Protein AF-A0A5S4UXB7-F1 (afdb_monomer_lite)

Radius of gyration: 21.28 Å; chains: 1; bounding box: 53×40×59 Å

Sequence (194 aa):
MGRTIKNGRFCIYNGNEFKVNRDSDGNTIILTKNDKIMDSTFIDKNGSGVYSKKVSLEEIEELYRYATYAVINNYKVNVEKENQEYYFVGTADCKVAGALGLQRGEFLGNSVDSFESRTLAPHSEGAEIHYYQLVEDYEFTTGKAAPWFGSEGGAQQYVVYKPDGSKYTIKELEEADIIEDVTELVNKGEIVIE

Foldseek 3Di:
DDDADDWAKWFAAPNDIFGWDADPVRFIKTKDLDPVPDDPQWDPPPPPSITIHGDDPVRTPDMDTDWDWDQDPNDIWTFDHDDPPDTDTHDLDPVVCVVVVPFADFKDFAPPDDPLQQQDAPVCVPRDDWDKDFQDDDDWDWDWDPDHNNGNHGTIMTWAADPVRHTDGPVNCVVVSGMDTCRVCVVVVVDDRD

Organism: NCBI:txid39491

Structure (mmCIF, N/CA/C/O backbone):
data_AF-A0A5S4UXB7-F1
#
_entry.id   AF-A0A5S4UXB7-F1
#
loop_
_atom_site.group_PDB
_atom_site.id
_atom_site.type_symbol
_atom_site.label_atom_id
_atom_site.label_alt_id
_atom_site.label_comp_id
_atom_site.label_asym_id
_atom_site.label_entity_id
_atom_site.label_seq_id
_atom_site.pdbx_PDB_ins_code
_atom_site.Cartn_x
_atom_site.Cartn_y
_atom_site.Cartn_z
_atom_site.occupancy
_atom_site.B_iso_or_equiv
_atom_site.auth_seq_id
_atom_site.auth_comp_id
_atom_site.auth_asym_id
_atom_site.auth_atom_id
_atom_site.pdbx_PDB_model_num
ATOM 1 N N . MET A 1 1 ? -6.547 17.900 -23.563 1.00 45.03 1 MET A N 1
ATOM 2 C CA . MET A 1 1 ? -5.550 16.833 -23.331 1.00 45.03 1 MET A CA 1
ATOM 3 C C . MET A 1 1 ? -5.334 16.734 -21.833 1.00 45.03 1 MET A C 1
ATOM 5 O O . MET A 1 1 ? -4.784 17.670 -21.264 1.00 45.03 1 MET A O 1
ATOM 9 N N . GLY A 1 2 ? -5.855 15.687 -21.187 1.00 53.12 2 GLY A N 1
ATOM 10 C CA . GLY A 1 2 ? -5.561 15.428 -19.774 1.00 53.12 2 GLY A CA 1
ATOM 11 C C . GLY A 1 2 ? -4.070 15.134 -19.612 1.00 53.12 2 GLY A C 1
ATOM 12 O O . GLY A 1 2 ? -3.484 14.471 -20.467 1.00 53.12 2 GLY A O 1
ATOM 13 N N . ARG A 1 3 ? -3.434 15.695 -18.582 1.00 62.81 3 ARG A N 1
ATOM 14 C CA . ARG A 1 3 ? -2.045 15.364 -18.250 1.00 62.81 3 ARG A CA 1
ATOM 15 C C . ARG A 1 3 ? -2.056 14.012 -17.553 1.00 62.81 3 ARG A C 1
ATOM 17 O O . ARG A 1 3 ? -2.627 13.926 -16.477 1.00 62.81 3 ARG A O 1
ATOM 24 N N . THR A 1 4 ? -1.421 13.008 -18.149 1.00 76.12 4 THR A N 1
ATOM 25 C CA . THR A 1 4 ? -1.262 11.703 -17.506 1.00 76.12 4 THR A CA 1
ATOM 26 C C . THR A 1 4 ? -0.368 11.825 -16.283 1.00 76.12 4 THR A C 1
ATOM 28 O O . THR A 1 4 ? 0.740 12.362 -16.382 1.00 76.12 4 THR A O 1
ATOM 31 N N . ILE A 1 5 ? -0.827 11.331 -15.134 1.00 86.62 5 ILE A N 1
ATOM 32 C CA . ILE A 1 5 ? -0.005 11.291 -13.924 1.00 86.62 5 ILE A CA 1
ATOM 33 C C . ILE A 1 5 ? 1.264 10.456 -14.137 1.00 86.62 5 ILE A C 1
ATOM 35 O O . ILE A 1 5 ? 1.252 9.385 -14.748 1.00 86.62 5 ILE A O 1
ATOM 39 N N . LYS A 1 6 ? 2.380 10.931 -13.577 1.00 87.19 6 LYS A N 1
ATOM 40 C CA . LYS A 1 6 ? 3.655 10.208 -13.556 1.00 87.19 6 LYS A CA 1
ATOM 41 C C . LYS A 1 6 ? 3.993 9.894 -12.108 1.00 87.19 6 LYS A C 1
ATOM 43 O O . LYS A 1 6 ? 4.409 10.771 -11.363 1.00 87.19 6 LYS A O 1
ATOM 48 N N . ASN A 1 7 ? 3.801 8.638 -11.720 1.00 86.88 7 ASN A N 1
ATOM 49 C CA . ASN A 1 7 ? 4.073 8.147 -10.373 1.00 86.88 7 ASN A CA 1
ATOM 50 C C . ASN A 1 7 ? 4.972 6.910 -10.416 1.00 86.88 7 ASN A C 1
ATOM 52 O O . ASN A 1 7 ? 4.866 6.077 -11.322 1.00 86.88 7 ASN A O 1
ATOM 56 N N . GLY A 1 8 ? 5.820 6.765 -9.400 1.00 90.06 8 GLY A N 1
ATOM 57 C CA . GLY A 1 8 ? 6.674 5.593 -9.206 1.00 90.06 8 GLY A CA 1
ATOM 58 C C . GLY A 1 8 ? 8.160 5.930 -9.177 1.00 90.06 8 GLY A C 1
ATOM 59 O O . GLY A 1 8 ? 8.547 7.098 -9.149 1.00 90.06 8 GLY A O 1
ATOM 60 N N . ARG A 1 9 ? 8.988 4.883 -9.147 1.00 94.56 9 ARG A N 1
ATOM 61 C CA . ARG A 1 9 ? 10.449 4.994 -9.197 1.00 94.56 9 ARG A CA 1
ATOM 62 C C . ARG A 1 9 ? 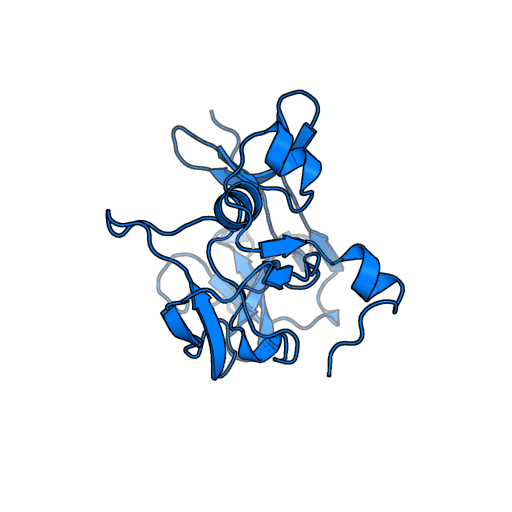10.922 4.981 -10.645 1.00 94.56 9 ARG A C 1
ATOM 64 O O . ARG A 1 9 ? 10.399 4.221 -11.461 1.00 94.56 9 ARG A O 1
ATOM 71 N N . PHE A 1 10 ? 11.903 5.818 -10.934 1.00 96.06 10 PHE A N 1
ATOM 72 C CA . PHE A 1 10 ? 12.520 5.968 -12.242 1.00 96.06 10 PHE A CA 1
ATOM 73 C C . PHE A 1 10 ? 14.028 6.076 -12.072 1.00 96.06 10 PHE A C 1
ATOM 75 O O . PHE A 1 10 ? 14.503 6.480 -11.010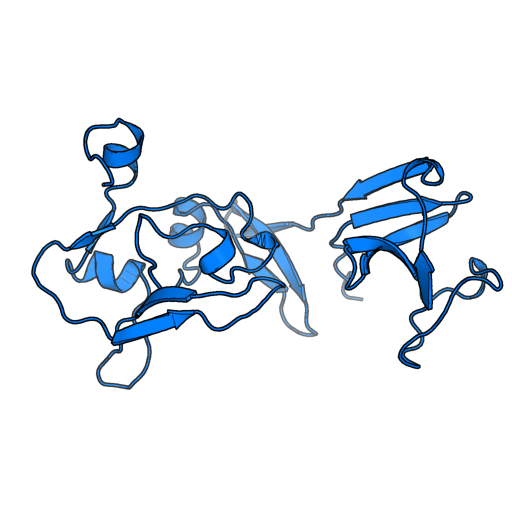 1.00 96.06 10 PHE A O 1
ATOM 82 N N . CYS A 1 11 ? 14.765 5.702 -13.106 1.00 97.19 11 CYS A N 1
ATOM 83 C CA . CYS A 1 11 ? 16.210 5.827 -13.116 1.00 97.19 11 CYS A CA 1
ATOM 84 C C . CYS A 1 11 ? 16.732 6.307 -14.464 1.00 97.19 11 CYS A C 1
ATOM 86 O O . CYS A 1 11 ? 16.058 6.133 -15.481 1.00 97.19 11 CYS A O 1
ATOM 88 N N . ILE A 1 12 ? 17.952 6.838 -14.458 1.00 97.50 12 ILE A N 1
ATOM 89 C CA . ILE A 1 12 ? 18.744 7.090 -15.660 1.00 97.50 12 ILE A CA 1
ATOM 90 C C . ILE A 1 12 ? 19.701 5.915 -15.858 1.00 97.50 12 ILE A C 1
ATOM 92 O O . ILE A 1 12 ? 20.441 5.542 -14.947 1.00 97.50 12 ILE A O 1
ATOM 96 N N . TYR A 1 13 ? 19.639 5.312 -17.040 1.00 96.50 13 TYR A N 1
ATOM 97 C CA . TYR A 1 13 ? 20.504 4.220 -17.477 1.00 96.50 13 TYR A CA 1
ATOM 98 C C . TYR A 1 13 ? 20.941 4.493 -18.915 1.00 96.50 13 TYR A C 1
ATOM 100 O O . TYR A 1 13 ? 20.096 4.692 -19.793 1.00 96.50 13 TYR A O 1
ATOM 108 N N . ASN A 1 14 ? 22.249 4.527 -19.165 1.00 94.19 14 ASN A N 1
ATOM 109 C CA . ASN A 1 14 ? 22.830 4.906 -20.454 1.00 94.19 14 ASN A CA 1
ATOM 110 C C . ASN A 1 14 ? 22.223 6.214 -21.001 1.00 94.19 14 ASN A C 1
ATOM 112 O O . ASN A 1 14 ? 21.793 6.279 -22.158 1.00 94.19 14 ASN A O 1
ATOM 116 N N . GLY A 1 15 ? 22.104 7.229 -20.142 1.00 95.38 15 GLY A N 1
ATOM 117 C CA . GLY A 1 15 ? 21.543 8.543 -20.472 1.00 95.38 15 GLY A CA 1
ATOM 118 C C . GLY A 1 15 ? 20.040 8.582 -20.789 1.00 95.38 15 GLY A C 1
ATOM 119 O O . GLY A 1 15 ? 19.548 9.611 -21.251 1.00 95.38 15 GLY A O 1
ATOM 120 N N . ASN A 1 16 ? 19.294 7.493 -20.568 1.00 96.44 16 ASN A N 1
ATOM 121 C CA . ASN A 1 16 ? 17.854 7.419 -20.834 1.00 96.44 16 ASN A CA 1
ATOM 122 C C . ASN A 1 16 ? 17.058 7.116 -19.560 1.00 96.44 16 ASN A C 1
ATOM 124 O O . ASN A 1 16 ? 17.509 6.366 -18.699 1.00 96.44 16 ASN A O 1
ATOM 128 N N . GLU A 1 17 ? 15.851 7.678 -19.454 1.00 95.88 17 GLU A N 1
ATOM 129 C CA . GLU A 1 17 ? 14.962 7.443 -18.313 1.00 95.88 17 GLU A CA 1
ATOM 130 C C . GLU A 1 17 ? 14.139 6.158 -18.487 1.00 95.88 17 GLU A C 1
ATOM 132 O O . GLU A 1 17 ? 13.464 5.964 -19.501 1.00 95.88 17 GLU A O 1
ATOM 137 N N . PHE A 1 18 ? 14.117 5.324 -17.447 1.00 96.50 18 PHE A N 1
ATOM 138 C CA . PHE A 1 18 ? 13.313 4.10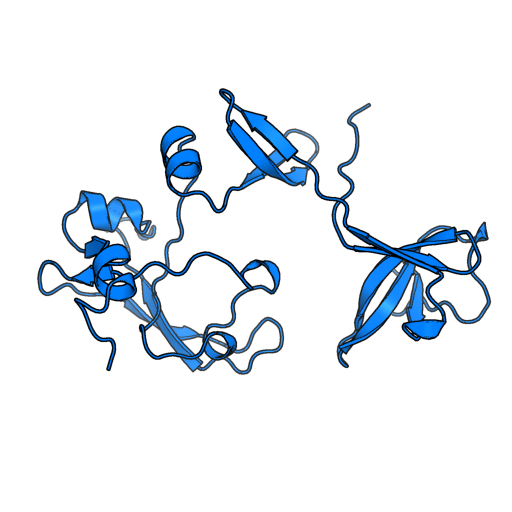6 -17.380 1.00 96.50 18 PHE A CA 1
ATOM 139 C C . PHE A 1 18 ? 12.466 4.063 -16.112 1.00 96.50 18 PHE A C 1
ATOM 141 O O . PHE A 1 18 ? 12.840 4.608 -15.074 1.00 96.50 18 PHE A O 1
ATOM 148 N N . LYS A 1 19 ? 11.328 3.358 -16.168 1.00 95.25 19 LYS A N 1
ATOM 149 C CA . LYS A 1 19 ? 10.557 3.039 -14.960 1.00 95.25 19 LYS A CA 1
ATOM 150 C C . LYS A 1 19 ? 11.221 1.872 -14.234 1.00 95.25 19 LYS A C 1
ATOM 152 O O . LYS A 1 19 ? 11.520 0.859 -14.855 1.00 95.25 19 LYS A O 1
ATOM 157 N N . VAL A 1 20 ? 11.390 1.989 -12.924 1.00 95.44 20 VAL A N 1
ATOM 158 C CA . VAL A 1 20 ? 12.016 0.962 -12.084 1.00 95.44 20 VAL A CA 1
ATOM 159 C C . VAL A 1 20 ? 10.947 0.121 -11.396 1.00 95.44 20 VAL A C 1
ATOM 161 O O . VAL A 1 20 ? 9.947 0.649 -10.900 1.00 95.44 20 VAL A O 1
ATOM 164 N N . ASN A 1 21 ? 11.171 -1.189 -11.339 1.00 93.31 21 ASN A N 1
ATOM 165 C CA . ASN A 1 21 ? 10.361 -2.129 -10.572 1.00 93.31 21 ASN A CA 1
ATOM 166 C C . ASN A 1 21 ? 11.240 -3.245 -9.977 1.00 93.31 21 ASN A C 1
ATOM 168 O O . ASN A 1 21 ? 12.455 -3.256 -10.188 1.00 93.31 21 ASN A O 1
ATOM 172 N N . ARG A 1 22 ? 10.633 -4.175 -9.235 1.00 91.50 22 ARG A N 1
ATOM 173 C CA . ARG A 1 22 ? 11.272 -5.429 -8.823 1.00 91.50 22 ARG A CA 1
ATOM 174 C C . ARG A 1 22 ? 10.615 -6.624 -9.503 1.00 91.50 22 ARG A C 1
ATOM 176 O O . ARG A 1 22 ? 9.404 -6.614 -9.725 1.00 91.50 22 ARG A O 1
ATOM 183 N N . ASP A 1 23 ? 11.418 -7.619 -9.865 1.00 87.31 23 ASP A N 1
ATOM 184 C CA . ASP A 1 23 ? 10.908 -8.919 -10.308 1.00 87.31 23 ASP A CA 1
ATOM 185 C C . ASP A 1 23 ? 10.491 -9.805 -9.115 1.00 87.31 23 ASP A C 1
ATOM 187 O O . ASP A 1 23 ? 10.582 -9.393 -7.957 1.00 87.31 23 ASP A O 1
ATOM 191 N N . SER A 1 24 ? 10.001 -11.018 -9.402 1.00 86.81 24 SER A N 1
ATOM 192 C CA . SER A 1 24 ? 9.568 -11.996 -8.388 1.00 86.81 24 SER A CA 1
ATOM 193 C C . SER A 1 24 ? 10.675 -12.421 -7.429 1.00 86.81 24 SER A C 1
ATOM 195 O O . SER A 1 24 ? 10.382 -12.843 -6.317 1.00 86.81 24 SER A O 1
ATOM 197 N N . ASP A 1 25 ? 11.929 -12.291 -7.855 1.00 90.19 25 ASP A N 1
ATOM 198 C CA . ASP A 1 25 ? 13.104 -12.718 -7.102 1.00 90.19 25 ASP A CA 1
ATOM 199 C C . ASP A 1 25 ? 13.732 -11.523 -6.356 1.00 90.19 25 ASP A C 1
ATOM 201 O O . ASP A 1 25 ? 14.817 -11.624 -5.787 1.00 90.19 25 ASP A O 1
ATOM 205 N N . GLY A 1 26 ? 13.065 -10.362 -6.377 1.00 88.25 26 GLY A N 1
ATOM 206 C CA . GLY A 1 26 ? 13.486 -9.142 -5.697 1.00 88.25 26 GLY A CA 1
ATOM 207 C C . GLY A 1 26 ? 14.558 -8.330 -6.428 1.00 88.25 26 GLY A C 1
ATOM 208 O O . GLY A 1 26 ? 15.014 -7.320 -5.877 1.00 88.25 26 GLY A O 1
ATOM 209 N N . ASN A 1 27 ? 14.944 -8.707 -7.651 1.00 93.06 27 ASN A N 1
ATOM 210 C CA . ASN A 1 27 ? 15.958 -7.993 -8.424 1.00 93.06 27 ASN A CA 1
ATOM 211 C C . ASN A 1 27 ? 15.413 -6.685 -9.000 1.00 93.06 27 ASN A C 1
ATOM 213 O O . ASN A 1 27 ? 14.255 -6.605 -9.414 1.00 93.06 27 ASN A O 1
ATOM 217 N N . THR A 1 28 ? 16.280 -5.678 -9.109 1.00 93.94 28 THR A N 1
ATOM 218 C CA . THR A 1 28 ? 15.964 -4.425 -9.801 1.00 93.94 28 THR A CA 1
ATOM 219 C C . THR A 1 28 ? 15.821 -4.666 -11.301 1.00 93.94 28 THR A C 1
ATOM 221 O O . THR A 1 28 ? 16.728 -5.185 -11.957 1.00 93.94 28 THR A O 1
ATOM 224 N N . ILE A 1 29 ? 14.682 -4.245 -11.848 1.00 95.62 29 ILE A N 1
ATOM 225 C CA . ILE A 1 29 ? 14.427 -4.242 -13.286 1.00 95.62 29 ILE A CA 1
ATOM 226 C C . ILE A 1 29 ? 14.036 -2.845 -13.761 1.00 95.62 29 ILE A C 1
ATOM 228 O O . ILE A 1 29 ? 13.326 -2.108 -13.070 1.00 95.62 29 ILE A O 1
ATOM 232 N N . ILE A 1 30 ? 14.466 -2.505 -14.971 1.00 97.06 30 ILE A N 1
ATOM 233 C CA . ILE A 1 30 ? 14.054 -1.298 -15.690 1.00 97.06 30 ILE A CA 1
ATOM 234 C C . ILE A 1 30 ? 13.069 -1.662 -16.796 1.00 97.06 30 ILE A C 1
ATOM 236 O O . ILE A 1 30 ? 13.188 -2.719 -17.411 1.00 97.06 30 ILE A O 1
ATOM 240 N N . LEU A 1 31 ? 12.074 -0.806 -17.018 1.00 95.12 31 LEU A N 1
ATOM 241 C CA . LEU A 1 31 ? 10.929 -1.042 -17.896 1.00 95.12 31 LEU A CA 1
ATOM 242 C C . LEU A 1 31 ? 10.795 0.084 -18.922 1.00 95.12 31 LEU A C 1
ATOM 244 O O . LEU A 1 31 ? 10.860 1.265 -18.565 1.00 95.12 31 LEU A O 1
ATOM 248 N N . THR A 1 32 ? 10.515 -0.272 -20.176 1.00 94.69 32 THR A N 1
ATOM 249 C CA . THR A 1 32 ? 10.208 0.692 -21.242 1.00 94.69 32 THR A CA 1
ATOM 250 C C . THR A 1 32 ? 9.251 0.117 -22.288 1.00 94.69 32 THR A C 1
ATOM 252 O O . THR A 1 32 ? 9.118 -1.094 -22.442 1.00 94.69 32 THR A O 1
ATOM 255 N N . LYS A 1 33 ? 8.568 1.010 -23.009 1.00 93.62 33 LYS A N 1
ATOM 256 C CA . LYS A 1 33 ? 7.840 0.707 -24.255 1.00 93.62 33 LYS A CA 1
ATOM 257 C C . LYS A 1 33 ? 8.515 1.329 -25.487 1.00 93.62 33 LYS A C 1
ATOM 259 O O . LYS A 1 33 ? 8.022 1.172 -26.597 1.00 93.62 33 LYS A O 1
ATOM 264 N N . ASN A 1 34 ? 9.574 2.113 -25.285 1.00 92.19 34 ASN A N 1
ATOM 265 C CA . ASN A 1 34 ? 10.249 2.865 -26.335 1.00 92.19 34 ASN A CA 1
ATOM 266 C C . ASN A 1 34 ? 11.358 2.007 -26.949 1.00 92.19 34 ASN A C 1
ATOM 268 O O . ASN A 1 34 ? 12.400 1.819 -26.331 1.00 92.19 34 ASN A O 1
ATOM 272 N N . ASP A 1 35 ? 11.135 1.525 -28.166 1.00 89.50 35 ASP A N 1
ATOM 273 C CA . ASP A 1 35 ? 12.061 0.679 -28.923 1.00 89.50 35 ASP A CA 1
ATOM 274 C C . ASP A 1 35 ? 13.380 1.350 -29.301 1.00 89.50 35 ASP A C 1
ATOM 276 O O . ASP A 1 35 ? 14.387 0.669 -29.470 1.00 89.50 35 ASP A O 1
ATOM 280 N N . LYS A 1 36 ? 13.419 2.682 -29.342 1.00 93.00 36 LYS A N 1
ATOM 281 C CA . LYS A 1 36 ? 14.622 3.442 -29.708 1.00 93.00 36 LYS A CA 1
ATOM 282 C C . LYS A 1 36 ? 15.716 3.420 -28.646 1.00 93.00 36 LYS A C 1
ATOM 284 O O . LYS A 1 36 ? 16.854 3.750 -28.960 1.00 93.00 36 LYS A O 1
ATOM 289 N N . ILE A 1 37 ? 15.366 3.095 -27.402 1.00 92.75 37 ILE A N 1
ATOM 290 C CA . ILE A 1 37 ? 16.292 3.095 -26.257 1.00 92.75 37 ILE A CA 1
ATOM 291 C C . ILE A 1 37 ? 16.582 1.679 -25.743 1.00 92.75 37 ILE A C 1
ATOM 293 O O . ILE A 1 37 ? 17.228 1.523 -24.709 1.00 92.75 37 ILE A O 1
ATOM 297 N N . MET A 1 38 ? 16.082 0.652 -26.441 1.00 91.31 38 MET A N 1
ATOM 298 C CA . MET A 1 38 ? 16.285 -0.753 -26.092 1.00 91.31 38 MET A CA 1
ATOM 299 C C . MET A 1 38 ? 17.461 -1.353 -26.860 1.00 91.31 38 MET A C 1
ATOM 301 O O . MET A 1 38 ? 17.682 -1.054 -28.031 1.00 91.31 38 MET A O 1
ATOM 305 N N . ASP A 1 39 ? 18.172 -2.261 -26.199 1.00 89.62 39 ASP A N 1
ATOM 306 C CA . ASP A 1 39 ? 19.116 -3.186 -26.821 1.00 89.62 39 ASP A CA 1
ATOM 307 C C . ASP A 1 39 ? 18.540 -4.622 -26.824 1.00 89.62 39 ASP A C 1
ATOM 309 O O . ASP A 1 39 ? 17.421 -4.870 -26.372 1.00 89.62 39 ASP A O 1
ATOM 313 N N . SER A 1 40 ? 19.319 -5.593 -27.312 1.00 90.19 40 SER A N 1
ATOM 314 C CA . SER A 1 40 ? 18.907 -7.009 -27.392 1.00 90.19 40 SER A CA 1
ATOM 315 C C . SER A 1 40 ? 18.684 -7.717 -26.044 1.00 90.19 40 SER A C 1
ATOM 317 O O . SER A 1 40 ? 18.218 -8.854 -26.029 1.00 90.19 40 SER A O 1
ATOM 319 N N . THR A 1 41 ? 19.013 -7.080 -24.918 1.00 94.12 41 THR A N 1
ATOM 320 C CA . THR A 1 41 ? 18.877 -7.665 -23.572 1.00 94.12 41 THR A CA 1
ATOM 321 C C . THR A 1 41 ? 17.537 -7.344 -22.907 1.00 94.12 41 THR A C 1
ATOM 323 O O . THR A 1 41 ? 17.221 -7.907 -21.859 1.00 94.12 41 THR A O 1
ATOM 326 N N . PHE A 1 42 ? 16.737 -6.463 -23.511 1.00 95.44 42 PHE A N 1
ATOM 327 C CA . PHE A 1 42 ? 15.370 -6.178 -23.088 1.00 95.44 42 PHE A CA 1
ATOM 328 C C . PHE A 1 42 ? 14.414 -7.287 -23.544 1.00 95.44 42 PHE A C 1
ATOM 330 O O . PHE A 1 42 ? 14.393 -7.665 -24.714 1.00 95.44 42 PHE A O 1
ATOM 337 N N . ILE A 1 43 ? 13.589 -7.791 -22.625 1.00 93.81 43 ILE A N 1
ATOM 338 C CA . ILE A 1 43 ? 12.697 -8.933 -22.860 1.00 93.81 43 ILE A CA 1
ATOM 339 C C . ILE A 1 43 ? 11.252 -8.526 -22.562 1.00 93.81 43 ILE A C 1
ATOM 341 O O . ILE A 1 43 ? 10.946 -8.035 -21.476 1.00 93.81 43 ILE A O 1
ATOM 345 N N . ASP A 1 44 ? 10.337 -8.781 -23.498 1.00 92.62 44 ASP A N 1
ATOM 346 C CA . ASP A 1 44 ? 8.894 -8.711 -23.245 1.00 92.62 44 ASP A CA 1
ATOM 347 C C . ASP A 1 44 ? 8.386 -10.083 -22.797 1.00 92.62 44 ASP A C 1
ATOM 349 O O . ASP A 1 44 ? 7.939 -10.908 -23.594 1.00 92.62 44 ASP A O 1
ATOM 353 N N . LYS A 1 45 ? 8.483 -10.341 -21.490 1.00 84.81 45 LYS A N 1
ATOM 354 C CA . LYS A 1 45 ? 8.126 -11.640 -20.895 1.00 84.81 45 LYS A CA 1
ATOM 355 C C . LYS A 1 45 ? 6.663 -12.034 -21.144 1.00 84.81 45 LYS A C 1
ATOM 357 O O . LYS A 1 45 ? 6.359 -13.222 -21.185 1.00 84.81 45 LYS A O 1
ATOM 362 N N . ASN A 1 46 ? 5.772 -11.053 -21.298 1.00 83.69 46 ASN A N 1
ATOM 363 C CA . ASN A 1 46 ? 4.324 -11.268 -21.316 1.00 83.69 46 ASN A CA 1
ATOM 364 C C . ASN A 1 46 ? 3.672 -10.941 -22.670 1.00 83.69 46 ASN A C 1
ATOM 366 O O . ASN A 1 46 ? 2.446 -10.975 -22.761 1.00 83.69 46 ASN A O 1
ATOM 370 N N . GLY A 1 47 ? 4.446 -10.579 -23.701 1.00 86.94 47 GLY A N 1
ATOM 371 C CA . GLY A 1 47 ? 3.900 -10.116 -24.985 1.00 86.94 47 GLY A CA 1
ATOM 372 C C . GLY A 1 47 ? 3.051 -8.842 -24.857 1.00 86.94 47 GLY A C 1
ATOM 373 O O . GLY A 1 47 ? 2.094 -8.645 -25.603 1.00 86.94 47 GLY A O 1
ATOM 374 N N . SER A 1 48 ? 3.344 -8.010 -23.856 1.00 88.94 48 SER A N 1
ATOM 375 C CA . SER A 1 48 ? 2.553 -6.833 -23.476 1.00 88.94 48 SER A CA 1
ATOM 376 C C . SER A 1 48 ? 2.942 -5.553 -24.224 1.00 88.94 48 SER A C 1
ATOM 378 O O . SER A 1 48 ? 2.270 -4.525 -24.093 1.00 88.94 48 SER A O 1
ATOM 380 N N . GLY A 1 49 ? 4.064 -5.579 -24.946 1.00 89.38 49 GLY A N 1
ATOM 381 C CA . GLY A 1 49 ? 4.727 -4.397 -25.491 1.00 89.38 49 GLY A CA 1
ATOM 382 C C . GLY A 1 49 ? 5.486 -3.572 -24.443 1.00 89.38 49 GLY A C 1
ATOM 383 O O . GLY A 1 49 ? 5.973 -2.491 -24.767 1.00 89.38 49 GLY A O 1
ATOM 384 N N . VAL A 1 50 ? 5.574 -4.043 -23.191 1.00 92.75 50 VAL A N 1
ATOM 385 C CA . VAL A 1 50 ? 6.473 -3.508 -22.158 1.00 92.75 50 VAL A CA 1
ATOM 386 C C . VAL A 1 50 ? 7.649 -4.456 -22.014 1.00 92.75 50 VAL A C 1
ATOM 388 O O . VAL A 1 50 ? 7.482 -5.607 -21.621 1.00 92.75 50 VAL A O 1
ATOM 391 N N . TYR A 1 51 ? 8.842 -3.945 -22.270 1.00 94.38 51 TYR A N 1
ATOM 392 C CA . TYR A 1 51 ? 10.070 -4.707 -22.157 1.00 94.38 51 TYR A CA 1
ATOM 393 C C . TYR A 1 51 ? 10.754 -4.405 -20.832 1.00 94.38 51 TYR A C 1
ATOM 395 O O . TYR A 1 51 ? 10.736 -3.260 -20.366 1.00 94.38 51 TYR A O 1
ATOM 403 N N . SER A 1 52 ? 11.378 -5.424 -20.243 1.00 95.06 52 SER A N 1
ATOM 404 C CA . SER A 1 52 ? 12.163 -5.299 -19.021 1.00 95.06 52 SER A CA 1
ATOM 405 C C . SER A 1 52 ? 13.603 -5.770 -19.197 1.00 95.06 52 SER A C 1
ATOM 407 O O . SER A 1 52 ? 13.892 -6.652 -20.005 1.00 95.06 52 SER A O 1
ATOM 409 N N . LYS A 1 53 ? 14.509 -5.193 -18.407 1.00 95.69 53 LYS A N 1
ATOM 410 C CA . LYS A 1 53 ? 15.910 -5.613 -18.283 1.00 95.69 53 LYS A CA 1
ATOM 411 C C . LYS A 1 53 ? 16.300 -5.621 -16.810 1.00 95.69 53 LYS A C 1
ATOM 413 O O . LYS A 1 53 ? 15.975 -4.678 -16.088 1.00 95.69 53 LYS A O 1
ATOM 418 N N . LYS A 1 54 ? 16.986 -6.674 -16.365 1.00 96.25 54 LYS A N 1
ATOM 419 C CA . LYS A 1 54 ? 17.612 -6.723 -15.037 1.00 96.25 54 LYS A CA 1
ATOM 420 C C . LYS A 1 54 ? 18.890 -5.890 -15.061 1.00 96.25 54 LYS A C 1
ATOM 422 O O . LYS A 1 54 ? 19.689 -6.051 -15.979 1.00 96.25 54 LYS A O 1
ATOM 427 N N . VAL A 1 55 ? 19.061 -5.030 -14.065 1.00 96.00 55 VAL A N 1
ATOM 428 C CA . VAL A 1 55 ? 20.235 -4.156 -13.922 1.00 96.00 55 VAL A CA 1
ATOM 429 C C . VAL A 1 55 ? 20.747 -4.195 -12.490 1.00 96.00 55 VAL A C 1
ATOM 431 O O . VAL A 1 55 ? 19.970 -4.400 -11.551 1.00 96.00 55 VAL A O 1
ATOM 434 N N . SER A 1 56 ? 22.052 -4.010 -12.321 1.00 94.56 56 SER A N 1
ATOM 435 C CA . SER A 1 56 ? 22.646 -3.780 -11.008 1.00 94.56 56 SER A CA 1
ATOM 436 C C . SER A 1 56 ? 22.468 -2.316 -10.583 1.00 94.56 56 SER A C 1
ATOM 438 O O . SER A 1 56 ? 22.172 -1.444 -11.401 1.00 94.56 56 SER A O 1
ATOM 440 N N . LEU A 1 57 ? 22.602 -2.029 -9.284 1.00 91.19 57 LEU A N 1
ATOM 441 C CA . LEU A 1 57 ? 22.488 -0.649 -8.793 1.00 91.19 57 LEU A CA 1
ATOM 442 C C . LEU A 1 57 ? 23.680 0.209 -9.233 1.00 91.19 57 LEU A C 1
ATOM 444 O O . LEU A 1 57 ? 23.529 1.413 -9.394 1.00 91.19 57 LEU A O 1
ATOM 448 N N . GLU A 1 58 ? 24.842 -0.405 -9.451 1.00 94.19 58 GLU A N 1
ATOM 449 C CA . GLU A 1 58 ? 26.066 0.257 -9.910 1.00 94.19 58 GLU A CA 1
ATOM 450 C C . GLU A 1 58 ? 25.977 0.715 -11.373 1.00 94.19 58 GLU A C 1
ATOM 452 O O . GLU A 1 58 ? 26.697 1.624 -11.775 1.00 94.19 58 GLU A O 1
ATOM 457 N N . GLU A 1 59 ? 25.098 0.098 -12.167 1.00 94.44 59 GLU A N 1
ATOM 458 C CA . GLU A 1 59 ? 24.822 0.496 -13.551 1.00 94.44 59 GLU A CA 1
ATOM 459 C C . GLU A 1 59 ? 23.868 1.701 -13.654 1.00 94.44 59 GLU A C 1
ATOM 461 O O . GLU A 1 59 ? 23.681 2.248 -14.741 1.00 94.44 59 GLU A O 1
ATOM 466 N N . ILE A 1 60 ? 23.226 2.098 -12.551 1.00 95.88 60 ILE A N 1
ATOM 467 C CA . ILE A 1 60 ? 22.257 3.195 -12.529 1.00 95.88 60 ILE A CA 1
ATOM 468 C C . ILE A 1 60 ? 22.982 4.520 -12.278 1.00 95.88 60 ILE A C 1
ATOM 470 O O . ILE A 1 60 ? 23.642 4.695 -11.257 1.00 95.88 60 ILE A O 1
ATOM 474 N N . GLU A 1 61 ? 22.799 5.480 -13.185 1.00 97.38 61 GLU A N 1
ATOM 475 C CA . GLU A 1 61 ? 23.387 6.820 -13.073 1.00 97.38 61 GLU A CA 1
ATOM 476 C C . GLU A 1 61 ? 22.640 7.668 -12.034 1.00 97.38 61 GLU A C 1
ATOM 478 O O . GLU A 1 61 ? 23.246 8.305 -11.176 1.00 97.38 61 GLU A O 1
ATOM 483 N N . GLU A 1 62 ? 21.306 7.643 -12.083 1.00 97.38 62 GLU A N 1
ATOM 484 C CA . GLU A 1 62 ? 20.440 8.363 -11.148 1.00 97.38 62 GLU A CA 1
ATOM 485 C C . GLU A 1 62 ? 19.208 7.529 -10.806 1.00 97.38 62 GLU A C 1
ATOM 487 O O . GLU A 1 62 ? 18.649 6.860 -11.672 1.00 97.38 62 GLU A O 1
ATOM 492 N N . LEU A 1 63 ? 18.740 7.605 -9.558 1.00 95.38 63 LEU A N 1
ATOM 493 C CA . LEU A 1 63 ? 17.519 6.948 -9.090 1.00 95.38 63 LEU A CA 1
ATOM 494 C C . LEU A 1 63 ? 16.646 7.958 -8.344 1.00 95.38 63 LEU A C 1
ATOM 496 O O . LEU A 1 63 ? 17.065 8.534 -7.343 1.00 95.38 63 LEU A O 1
ATOM 500 N N . TYR A 1 64 ? 15.409 8.143 -8.798 1.00 94.94 64 TYR A N 1
ATOM 501 C CA . TYR A 1 64 ? 14.477 9.101 -8.206 1.00 94.94 64 TYR A CA 1
ATOM 502 C C . TYR A 1 64 ? 13.028 8.609 -8.242 1.00 94.94 64 TYR A C 1
ATOM 504 O O . TYR A 1 64 ? 12.686 7.569 -8.812 1.00 94.94 64 TYR A O 1
ATOM 512 N N . ARG A 1 65 ? 12.143 9.353 -7.572 1.00 92.12 65 ARG A N 1
ATOM 513 C CA . ARG A 1 65 ? 10.714 9.046 -7.470 1.00 92.12 65 ARG A CA 1
ATOM 514 C C . ARG A 1 65 ? 9.886 10.243 -7.910 1.00 92.12 65 ARG A C 1
ATOM 516 O O . ARG A 1 65 ? 10.060 11.335 -7.379 1.00 92.12 65 ARG A O 1
ATOM 523 N N . TYR A 1 66 ? 8.924 10.004 -8.796 1.00 90.75 66 TYR A N 1
ATOM 524 C CA . TYR A 1 66 ? 7.830 10.945 -9.012 1.00 90.75 66 TYR A CA 1
ATOM 525 C C . TYR A 1 66 ? 6.632 10.589 -8.133 1.00 90.75 66 TYR A C 1
ATOM 527 O O . TYR A 1 66 ? 6.254 9.417 -8.012 1.00 90.75 66 TYR A O 1
ATOM 535 N N . ALA A 1 67 ? 6.038 11.621 -7.540 1.00 88.81 67 ALA A N 1
ATOM 536 C CA . ALA A 1 67 ? 4.777 11.554 -6.822 1.00 88.81 67 ALA A CA 1
ATOM 537 C C . ALA A 1 67 ? 3.930 12.776 -7.190 1.00 88.81 67 ALA A C 1
ATOM 539 O O . ALA A 1 67 ? 4.344 13.921 -7.002 1.00 88.81 67 ALA A O 1
ATOM 540 N N . THR A 1 68 ? 2.750 12.516 -7.734 1.00 91.19 68 THR A N 1
ATOM 541 C CA . THR A 1 68 ? 1.778 13.532 -8.126 1.00 91.19 68 THR A CA 1
ATOM 542 C C . THR A 1 68 ? 0.887 13.853 -6.934 1.00 91.19 68 THR A C 1
ATOM 544 O O . THR A 1 68 ? 0.438 12.952 -6.227 1.00 91.19 68 THR A O 1
ATOM 547 N N . TYR A 1 69 ? 0.613 15.136 -6.715 1.00 92.25 69 TYR A N 1
ATOM 548 C CA . TYR A 1 69 ? -0.284 15.594 -5.660 1.00 92.25 69 TYR A CA 1
ATOM 549 C C . TYR A 1 69 ? -1.364 16.517 -6.221 1.00 92.25 69 TYR A C 1
ATOM 551 O O . TYR A 1 69 ? -1.148 17.227 -7.204 1.00 92.25 69 TYR A O 1
ATOM 559 N N . ALA A 1 70 ? -2.515 16.519 -5.559 1.00 90.88 70 ALA A N 1
ATOM 560 C CA . ALA A 1 70 ? -3.593 17.471 -5.767 1.00 90.88 70 ALA A CA 1
ATOM 561 C C . ALA A 1 70 ? -3.721 18.367 -4.534 1.00 90.88 70 ALA A C 1
ATOM 563 O O . ALA A 1 70 ? -3.318 17.991 -3.431 1.00 90.88 70 ALA A O 1
ATOM 564 N N . VAL A 1 71 ? -4.283 19.557 -4.728 1.00 94.00 71 VAL A N 1
ATOM 565 C CA . VAL A 1 71 ? -4.668 20.450 -3.634 1.00 94.00 71 VAL A CA 1
ATOM 566 C C . VAL A 1 71 ? -6.189 20.542 -3.629 1.00 94.00 71 VAL A C 1
ATOM 568 O O . VAL A 1 71 ? -6.771 21.040 -4.589 1.00 94.00 71 VAL A O 1
ATOM 571 N N . ILE A 1 72 ? -6.825 20.039 -2.572 1.00 90.75 72 ILE A N 1
ATOM 572 C CA . ILE A 1 72 ? -8.283 20.001 -2.403 1.00 90.75 72 ILE A CA 1
ATOM 573 C C . ILE A 1 72 ? -8.612 20.726 -1.105 1.00 90.75 72 ILE A C 1
ATOM 575 O O . ILE A 1 72 ? -8.105 20.347 -0.056 1.00 90.75 72 ILE A O 1
ATOM 579 N N . ASN A 1 73 ? -9.428 21.783 -1.161 1.00 91.25 73 ASN A N 1
ATOM 580 C CA . ASN A 1 73 ? -9.768 22.604 0.011 1.00 91.25 73 ASN A CA 1
ATOM 581 C C . ASN A 1 73 ? -8.527 23.036 0.824 1.00 91.25 73 ASN A C 1
ATOM 583 O O . ASN A 1 73 ? -8.523 22.965 2.046 1.00 91.25 73 ASN A O 1
ATOM 587 N N . ASN A 1 74 ? -7.459 23.454 0.131 1.00 91.94 74 ASN A N 1
ATOM 588 C CA . ASN A 1 74 ? -6.137 23.801 0.683 1.00 91.94 74 ASN A CA 1
ATOM 589 C C . ASN A 1 74 ? -5.333 22.648 1.312 1.00 91.94 74 ASN A C 1
ATOM 591 O O . ASN A 1 74 ? -4.225 22.880 1.796 1.00 91.94 74 ASN A O 1
ATOM 595 N N . TYR A 1 75 ? -5.815 21.410 1.242 1.00 91.94 75 TYR A N 1
ATOM 596 C CA . TYR A 1 75 ? -5.070 20.232 1.666 1.00 91.94 75 TYR A CA 1
ATOM 597 C C . TYR A 1 75 ? -4.337 19.578 0.503 1.00 91.94 75 TYR A C 1
ATOM 599 O O . TYR A 1 75 ? -4.912 19.334 -0.558 1.00 91.94 75 TYR A O 1
ATOM 607 N N . LYS A 1 76 ? -3.061 19.253 0.714 1.00 93.06 76 LYS A N 1
ATOM 608 C CA . LYS A 1 76 ? -2.266 18.465 -0.228 1.00 93.06 76 LYS A CA 1
ATOM 609 C C . LYS A 1 76 ? -2.573 16.978 -0.033 1.00 93.06 76 LYS A C 1
ATOM 611 O O . LYS A 1 76 ? -2.361 16.457 1.056 1.00 93.06 76 LYS A O 1
ATOM 616 N N . VAL A 1 77 ? -3.010 16.300 -1.091 1.00 91.19 77 VAL A N 1
ATOM 617 C CA . VAL A 1 77 ? -3.279 14.850 -1.108 1.00 91.19 77 VAL A CA 1
ATOM 618 C C . VAL A 1 77 ? -2.536 14.172 -2.257 1.00 91.19 77 VAL A C 1
ATOM 620 O O . VAL A 1 77 ? -2.271 14.802 -3.284 1.00 91.19 77 VAL A O 1
ATOM 623 N N . ASN A 1 78 ? -2.188 12.896 -2.100 1.00 91.12 78 ASN A N 1
ATOM 624 C CA . ASN A 1 78 ? -1.557 12.116 -3.164 1.00 91.12 78 ASN A CA 1
ATOM 625 C C . ASN A 1 78 ? -2.583 11.802 -4.250 1.00 91.12 78 ASN A C 1
ATOM 627 O O . ASN A 1 78 ? -3.723 11.463 -3.943 1.00 91.12 78 ASN A O 1
ATOM 631 N N . VAL A 1 79 ? -2.173 11.893 -5.514 1.00 91.12 79 VAL A N 1
ATOM 632 C CA . VAL A 1 79 ? -2.949 11.375 -6.645 1.00 91.12 79 VAL A CA 1
ATOM 633 C C . VAL A 1 79 ? -2.392 10.003 -6.976 1.00 91.12 79 VAL A C 1
ATOM 635 O O . VAL A 1 79 ? -1.268 9.900 -7.458 1.00 91.12 79 VAL A O 1
ATOM 638 N N . GLU A 1 80 ? -3.165 8.957 -6.718 1.00 84.31 80 GLU A N 1
ATOM 639 C CA . GLU A 1 80 ? -2.728 7.568 -6.865 1.00 84.31 80 GLU A CA 1
ATOM 640 C C . GLU A 1 80 ? -2.934 7.064 -8.294 1.00 84.31 80 GLU A C 1
ATOM 642 O O . GLU A 1 80 ? -2.050 6.438 -8.887 1.00 84.31 80 GLU A O 1
ATOM 647 N N . LYS A 1 81 ? -4.118 7.337 -8.853 1.00 80.56 81 LYS A N 1
ATOM 648 C CA . LYS A 1 81 ? -4.558 6.854 -10.167 1.00 80.56 81 LYS A CA 1
ATOM 649 C C . LYS A 1 81 ? -5.421 7.899 -10.860 1.00 80.56 81 LYS A C 1
ATOM 651 O O . LYS A 1 81 ? -5.993 8.774 -10.220 1.00 80.56 81 LYS A O 1
ATOM 656 N N . GLU A 1 82 ? -5.558 7.760 -12.166 1.00 86.75 82 GLU A N 1
ATOM 657 C CA . GLU A 1 82 ? -6.507 8.519 -12.974 1.00 86.75 82 GLU A CA 1
ATOM 658 C C . GLU A 1 82 ? -7.310 7.555 -13.849 1.00 86.75 82 GLU A C 1
ATOM 660 O O . GLU A 1 82 ? -6.832 6.477 -14.214 1.00 86.75 82 GLU A O 1
ATOM 665 N N . ASN A 1 83 ? -8.529 7.947 -14.187 1.00 82.75 83 ASN A N 1
ATOM 666 C CA . ASN A 1 83 ? -9.257 7.406 -15.324 1.00 82.75 83 ASN A CA 1
ATOM 667 C C . ASN A 1 83 ? -9.684 8.571 -16.237 1.00 82.75 83 ASN A C 1
ATOM 669 O O . ASN A 1 83 ? -9.173 9.682 -16.116 1.00 82.75 83 ASN A O 1
ATOM 673 N N . GLN A 1 84 ? -10.584 8.321 -17.187 1.00 79.06 84 GLN A N 1
ATOM 674 C CA . GLN A 1 84 ? -11.005 9.350 -18.144 1.00 79.06 84 GLN A CA 1
ATOM 675 C C . GLN A 1 84 ? -11.776 10.517 -17.501 1.00 79.06 84 GLN A C 1
ATOM 677 O O . GLN A 1 84 ? -11.814 11.599 -18.081 1.00 79.06 84 GLN A O 1
ATOM 682 N N . GLU A 1 85 ? -12.362 10.310 -16.321 1.00 84.25 85 GLU A N 1
ATOM 683 C CA . GLU A 1 85 ? -13.282 11.251 -15.672 1.00 84.25 85 GLU A CA 1
ATOM 684 C C . GLU A 1 85 ? -12.778 11.750 -14.306 1.00 84.25 85 GLU A C 1
ATOM 686 O O . GLU A 1 85 ? -13.095 12.869 -13.906 1.00 84.25 85 GLU A O 1
ATOM 691 N N . TYR A 1 86 ? -11.965 10.959 -13.600 1.00 83.44 86 TYR A N 1
ATOM 692 C CA . TYR A 1 86 ? -11.615 11.172 -12.196 1.00 83.44 86 TYR A CA 1
ATOM 693 C C . TYR A 1 86 ? -10.135 10.922 -11.896 1.00 83.44 86 TYR A C 1
ATOM 695 O O . TYR A 1 86 ? -9.484 10.058 -12.488 1.00 83.44 86 TYR A O 1
ATOM 703 N N . TYR A 1 87 ? -9.643 11.626 -10.875 1.00 86.00 87 TYR A N 1
ATOM 704 C CA . TYR A 1 87 ? -8.414 11.290 -10.164 1.00 86.00 87 TYR A CA 1
ATOM 705 C C . TYR A 1 87 ? -8.767 10.609 -8.843 1.00 86.00 87 TYR A C 1
ATOM 707 O O . TYR A 1 87 ? -9.571 11.121 -8.066 1.00 86.00 87 TYR A O 1
ATOM 715 N N . PHE A 1 88 ? -8.137 9.473 -8.577 1.00 83.81 88 PHE A N 1
ATOM 716 C CA . PHE A 1 88 ? -8.195 8.801 -7.287 1.00 83.81 88 PHE A CA 1
ATOM 717 C C . PHE A 1 88 ? -7.145 9.426 -6.380 1.00 83.81 88 PHE A C 1
ATOM 719 O O . PHE A 1 88 ? -5.953 9.395 -6.700 1.00 83.81 88 PHE A O 1
ATOM 726 N N . VAL A 1 89 ? -7.592 9.995 -5.263 1.00 87.38 89 VAL A N 1
ATOM 727 C CA . VAL A 1 89 ? -6.729 10.669 -4.293 1.00 87.38 89 VAL A CA 1
ATOM 728 C C . VAL A 1 89 ? -6.749 9.970 -2.943 1.00 87.38 89 VAL A C 1
ATOM 730 O O . VAL A 1 89 ? -7.741 9.346 -2.577 1.00 87.38 89 VAL A O 1
ATOM 733 N N . GLY A 1 90 ? -5.655 10.095 -2.201 1.00 84.94 90 GLY A N 1
ATOM 734 C CA . GLY A 1 90 ? -5.516 9.534 -0.864 1.00 84.94 90 GLY A CA 1
ATOM 735 C C . GLY A 1 90 ? -4.578 10.362 0.004 1.00 84.94 90 GLY A C 1
ATOM 736 O O . GLY A 1 90 ? -3.755 11.140 -0.484 1.00 84.94 90 GLY A O 1
ATOM 737 N N . THR A 1 91 ? -4.705 10.200 1.314 1.00 83.00 91 THR A N 1
ATOM 738 C CA . THR A 1 91 ? -3.804 10.796 2.300 1.00 83.00 91 THR A CA 1
ATOM 739 C C . THR A 1 91 ? -3.618 9.827 3.457 1.00 83.00 91 THR A C 1
ATOM 741 O O . THR A 1 91 ? -4.555 9.117 3.818 1.00 83.00 91 THR A O 1
ATOM 744 N N . ALA A 1 92 ? -2.414 9.806 4.022 1.00 78.56 92 ALA A N 1
ATOM 745 C CA . ALA A 1 92 ? -2.145 9.118 5.282 1.00 78.56 92 ALA A CA 1
ATOM 746 C C . ALA A 1 92 ? -2.491 9.998 6.499 1.00 78.56 92 ALA A C 1
ATOM 748 O O . ALA A 1 92 ? -2.653 9.480 7.593 1.00 78.56 92 ALA A O 1
ATOM 749 N N . ASP A 1 93 ? -2.636 11.316 6.314 1.00 79.44 93 ASP A N 1
ATOM 750 C CA . ASP A 1 93 ? -2.976 12.243 7.398 1.00 79.44 93 ASP A CA 1
ATOM 751 C C . ASP A 1 93 ? -4.463 12.118 7.762 1.00 79.44 93 ASP A C 1
ATOM 753 O O . ASP A 1 93 ? -5.349 12.465 6.973 1.00 79.44 93 ASP A O 1
ATOM 757 N N . CYS A 1 94 ? -4.733 11.636 8.975 1.00 68.00 94 CYS A N 1
ATOM 758 C CA . CYS A 1 94 ? -6.077 11.392 9.488 1.00 68.00 94 CYS A CA 1
ATOM 759 C C . CYS A 1 94 ? -6.943 12.656 9.589 1.00 68.00 94 CYS A C 1
ATOM 761 O O . CYS A 1 94 ? -8.149 12.592 9.336 1.00 68.00 94 CYS A O 1
ATOM 763 N N . LYS A 1 95 ? -6.347 13.815 9.893 1.00 77.75 95 LYS A N 1
ATOM 764 C CA . LYS A 1 95 ? -7.060 15.096 9.992 1.00 77.75 95 LYS A CA 1
ATOM 765 C C . LYS A 1 95 ? -7.473 15.564 8.609 1.00 77.75 95 LYS A C 1
ATOM 767 O O . LYS A 1 95 ? -8.604 16.009 8.422 1.00 77.75 95 LYS A O 1
ATOM 772 N N . VAL A 1 96 ? -6.584 15.412 7.629 1.00 81.94 96 VAL A N 1
ATOM 773 C CA . VAL A 1 96 ? -6.887 15.711 6.225 1.00 81.94 96 VAL A CA 1
ATOM 774 C C . VAL A 1 96 ? -7.938 14.749 5.676 1.00 81.94 96 VAL A C 1
ATOM 776 O O . VAL A 1 96 ? -8.885 15.196 5.036 1.00 81.94 96 VAL A O 1
ATOM 779 N N . ALA A 1 97 ? -7.817 13.447 5.951 1.00 81.81 97 ALA A N 1
ATOM 780 C CA . ALA A 1 97 ? -8.803 12.451 5.534 1.00 81.81 97 ALA A CA 1
ATOM 781 C C . ALA A 1 97 ? -10.191 12.765 6.107 1.00 81.81 97 ALA A C 1
ATOM 783 O O . ALA A 1 97 ? -11.168 12.777 5.361 1.00 81.81 97 ALA A O 1
ATOM 784 N N . GLY A 1 98 ? -10.265 13.101 7.400 1.00 73.19 98 GLY A N 1
ATOM 785 C CA . GLY A 1 98 ? -11.498 13.528 8.056 1.00 73.19 98 GLY A CA 1
ATOM 786 C C . GLY A 1 98 ? -12.081 14.807 7.450 1.00 73.19 98 GLY A C 1
ATOM 787 O O . GLY A 1 98 ? -13.259 14.829 7.102 1.00 73.19 98 GLY A O 1
ATOM 788 N N . ALA A 1 99 ? -11.258 15.843 7.257 1.00 80.25 99 ALA A N 1
ATOM 789 C CA . ALA A 1 99 ? -11.680 17.119 6.672 1.00 80.25 99 ALA A CA 1
ATOM 790 C C . ALA A 1 99 ? -12.162 16.991 5.216 1.00 80.25 99 ALA A C 1
ATOM 792 O O . ALA A 1 99 ? -13.014 17.762 4.774 1.00 80.25 99 ALA A O 1
ATOM 793 N N . LEU A 1 100 ? -11.623 16.024 4.469 1.00 83.12 100 LEU A N 1
ATOM 794 C CA . LEU A 1 100 ? -11.993 15.754 3.080 1.00 83.12 100 LEU A CA 1
ATOM 795 C C . LEU A 1 100 ? -13.044 14.646 2.923 1.00 83.12 100 LEU A C 1
ATOM 797 O O . LEU A 1 100 ? -13.437 14.357 1.794 1.00 83.12 100 LEU A O 1
ATOM 801 N N . GLY A 1 101 ? -13.497 14.023 4.015 1.00 76.44 101 GLY A N 1
ATOM 802 C CA . GLY A 1 101 ? -14.452 12.913 3.965 1.00 76.44 101 GLY A CA 1
ATOM 803 C C . GLY A 1 101 ? -13.926 11.681 3.218 1.00 76.44 101 GLY A C 1
ATOM 804 O O . GLY A 1 101 ? -14.711 10.949 2.619 1.00 76.44 101 GLY A O 1
ATOM 805 N N . LEU A 1 102 ? -12.608 11.457 3.210 1.00 78.25 102 LEU A N 1
ATOM 806 C CA . LEU A 1 102 ? -12.010 10.273 2.594 1.00 78.25 102 LEU A CA 1
ATOM 807 C C . LEU A 1 102 ? -12.306 9.044 3.464 1.00 78.25 102 LEU A C 1
ATOM 809 O O . LEU A 1 102 ? -12.102 9.073 4.679 1.00 78.25 102 LEU A O 1
ATOM 813 N N . GLN A 1 103 ? -12.796 7.969 2.842 1.00 62.16 103 GLN A N 1
ATOM 814 C CA . GLN A 1 103 ? -13.135 6.730 3.545 1.00 62.16 103 GLN A CA 1
ATOM 815 C C . GLN A 1 103 ? -11.885 6.118 4.195 1.00 62.16 103 GLN A C 1
ATOM 817 O O . GLN A 1 103 ? -10.864 5.915 3.535 1.00 62.16 103 GLN A O 1
ATOM 822 N N . ARG A 1 104 ? -11.974 5.845 5.504 1.00 69.88 104 ARG A N 1
ATOM 823 C CA . ARG A 1 104 ? -10.954 5.129 6.286 1.00 69.88 104 ARG A CA 1
ATOM 824 C C . ARG A 1 104 ? -11.133 3.615 6.131 1.00 69.88 104 ARG A C 1
ATOM 826 O O . ARG A 1 104 ? -12.183 3.159 5.689 1.00 69.88 104 ARG A O 1
ATOM 833 N N . GLY A 1 105 ? -10.092 2.856 6.480 1.00 79.31 105 GLY A N 1
ATOM 834 C CA . GLY A 1 105 ? -10.069 1.394 6.378 1.00 79.31 105 GLY A CA 1
ATOM 835 C C . GLY A 1 105 ? -11.234 0.695 7.092 1.00 79.31 105 GLY A C 1
ATOM 836 O O . GLY A 1 105 ? -11.932 1.286 7.912 1.00 79.31 105 GLY A O 1
ATOM 837 N N . GLU A 1 106 ? -11.433 -0.579 6.766 1.00 90.56 106 GLU A N 1
ATOM 838 C CA . GLU A 1 106 ? -12.552 -1.408 7.255 1.00 90.56 106 GLU A CA 1
ATOM 839 C C . GLU A 1 106 ? -12.069 -2.621 8.075 1.00 90.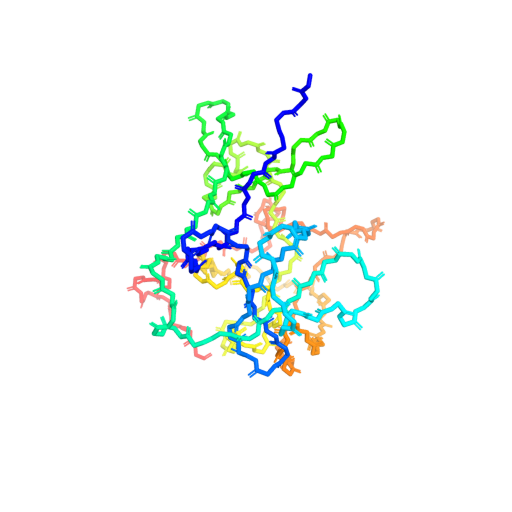56 106 GLU A C 1
ATOM 841 O O . GLU A 1 106 ? -12.874 -3.428 8.529 1.00 90.56 106 GLU A O 1
ATOM 846 N N . PHE A 1 107 ? -10.750 -2.790 8.216 1.00 91.19 107 PHE A N 1
ATOM 847 C CA . PHE A 1 107 ? -10.125 -3.952 8.844 1.00 91.19 107 PHE A CA 1
ATOM 848 C C . PHE A 1 107 ? -9.205 -3.519 9.981 1.00 91.19 107 PHE A C 1
ATOM 850 O O . PHE A 1 107 ? -8.434 -2.569 9.834 1.00 91.19 107 PHE A O 1
ATOM 857 N N . LEU A 1 108 ? -9.247 -4.272 11.076 1.00 91.94 108 LEU A N 1
ATOM 858 C CA . LEU A 1 108 ? -8.299 -4.202 12.186 1.00 91.94 108 LEU A CA 1
ATOM 859 C C . LEU A 1 108 ? -7.438 -5.468 12.189 1.00 91.94 108 LEU A C 1
ATOM 861 O O . LEU A 1 108 ? -7.856 -6.522 11.705 1.00 91.94 108 LEU A O 1
ATOM 865 N N . GLY A 1 109 ? -6.239 -5.374 12.755 1.00 91.06 109 GLY A N 1
ATOM 866 C CA . GLY A 1 109 ? -5.385 -6.529 13.031 1.00 91.06 109 GLY A CA 1
ATOM 867 C C . GLY A 1 109 ? -4.996 -6.567 14.502 1.00 91.06 109 GLY A C 1
ATOM 868 O O . GLY A 1 109 ? -5.074 -5.547 15.182 1.00 91.06 109 GLY A O 1
ATOM 869 N N . ASN A 1 110 ? -4.547 -7.726 14.980 1.00 89.00 110 ASN A N 1
ATOM 870 C CA . ASN A 1 110 ? -4.018 -7.848 16.339 1.00 89.00 110 ASN A CA 1
ATOM 871 C C . ASN A 1 110 ? -2.813 -6.902 16.529 1.00 89.00 110 ASN A C 1
ATOM 873 O O . ASN A 1 110 ? -2.074 -6.669 15.578 1.00 89.00 110 ASN A O 1
ATOM 877 N N . SER A 1 111 ? -2.598 -6.341 17.716 1.00 86.88 111 SER A N 1
ATOM 878 C CA . SER A 1 111 ? -1.467 -5.459 18.021 1.00 86.88 111 SER A CA 1
ATOM 879 C C . SER A 1 111 ? -0.104 -6.168 17.976 1.00 86.88 111 SER A C 1
ATOM 881 O O . SER A 1 111 ? 0.886 -5.516 17.652 1.00 86.88 111 SER A O 1
ATOM 883 N N . VAL A 1 112 ? -0.045 -7.486 18.206 1.00 87.38 112 VAL A N 1
ATOM 884 C CA . VAL A 1 112 ? 1.227 -8.243 18.264 1.00 87.38 112 VAL A CA 1
ATOM 885 C C . VAL A 1 112 ? 1.634 -8.934 16.961 1.00 87.38 112 VAL A C 1
ATOM 887 O O . VAL A 1 112 ? 2.762 -9.409 16.837 1.00 87.38 112 VAL A O 1
ATOM 890 N N . ASP A 1 113 ? 0.741 -9.002 15.971 1.00 88.50 113 ASP A N 1
ATOM 891 C CA . ASP A 1 113 ? 1.062 -9.622 14.682 1.00 88.50 113 ASP A CA 1
ATOM 892 C C . ASP A 1 113 ? 2.140 -8.809 13.941 1.00 88.50 113 ASP A C 1
ATOM 894 O O . ASP A 1 113 ? 2.078 -7.575 13.871 1.00 88.50 113 ASP A O 1
ATOM 898 N N . SER A 1 114 ? 3.117 -9.488 13.334 1.00 87.38 114 SER A N 1
ATOM 899 C CA . SER A 1 114 ? 4.157 -8.816 12.549 1.00 87.38 114 SER A CA 1
ATOM 900 C C . SER A 1 114 ? 3.558 -8.078 11.345 1.00 87.38 114 SER A C 1
ATOM 902 O O . SER A 1 114 ? 2.507 -8.441 10.822 1.00 87.38 114 SER A O 1
ATOM 904 N N . PHE A 1 115 ? 4.221 -7.017 10.875 1.00 82.56 115 PHE A N 1
ATOM 905 C CA . PHE A 1 115 ? 3.773 -6.303 9.671 1.00 82.56 115 PHE A CA 1
ATOM 906 C C . PHE A 1 115 ? 3.669 -7.244 8.461 1.00 82.56 115 PHE A C 1
ATOM 908 O O . PHE A 1 115 ? 2.712 -7.177 7.692 1.00 82.56 115 PHE A O 1
ATOM 915 N N . GLU A 1 116 ? 4.633 -8.158 8.329 1.00 85.12 116 GLU A N 1
ATOM 916 C CA . GLU A 1 116 ? 4.702 -9.109 7.226 1.00 85.12 116 GLU A CA 1
ATOM 917 C C . GLU A 1 116 ? 3.479 -10.033 7.213 1.00 85.12 116 GLU A C 1
ATOM 919 O O . GLU A 1 116 ? 2.816 -10.132 6.181 1.00 85.12 116 GLU A O 1
ATOM 924 N N . SER A 1 117 ? 3.070 -10.611 8.348 1.00 87.69 117 SER A N 1
ATOM 925 C CA . SER A 1 117 ? 1.942 -11.558 8.397 1.00 87.69 117 SER A CA 1
ATOM 926 C C . SER A 1 117 ? 0.573 -10.931 8.082 1.00 87.69 117 SER A C 1
ATOM 928 O O . SER A 1 117 ? -0.393 -11.657 7.836 1.00 87.69 117 SER A O 1
ATOM 930 N N . ARG A 1 118 ? 0.470 -9.592 8.036 1.00 87.94 118 ARG A N 1
ATOM 931 C CA . ARG A 1 118 ? -0.768 -8.845 7.725 1.00 87.94 118 ARG A CA 1
ATOM 932 C C . ARG A 1 118 ? -1.074 -8.737 6.238 1.00 87.94 118 ARG A C 1
ATOM 934 O O . ARG A 1 118 ? -2.161 -8.293 5.878 1.00 87.94 118 ARG A O 1
ATOM 941 N N . THR A 1 119 ? -0.147 -9.136 5.365 1.00 86.38 119 THR A N 1
ATOM 942 C CA . THR A 1 119 ? -0.331 -9.115 3.900 1.00 86.38 119 THR A CA 1
ATOM 943 C C . THR A 1 119 ? -0.741 -7.743 3.361 1.00 86.38 119 THR A C 1
ATOM 945 O O . THR A 1 119 ? -1.610 -7.612 2.498 1.00 86.38 119 THR A O 1
ATOM 948 N N . LEU A 1 120 ? -0.124 -6.692 3.901 1.00 81.31 120 LEU A N 1
ATOM 949 C CA . LEU A 1 120 ? -0.362 -5.323 3.466 1.00 81.31 120 LEU A CA 1
ATOM 950 C C . LEU A 1 120 ? 0.406 -5.027 2.177 1.00 81.31 120 LEU A C 1
ATOM 952 O O . LEU A 1 120 ? 1.445 -5.619 1.885 1.00 81.31 120 LEU A O 1
ATOM 956 N N . ALA A 1 121 ? -0.122 -4.103 1.381 1.00 75.00 121 ALA A N 1
ATOM 957 C CA . ALA A 1 121 ? 0.532 -3.700 0.148 1.00 75.00 121 ALA A CA 1
ATOM 958 C C . ALA A 1 121 ? 1.870 -2.999 0.447 1.00 75.00 121 ALA A C 1
ATOM 960 O O . ALA A 1 121 ? 1.980 -2.319 1.466 1.00 75.00 121 ALA A O 1
ATOM 961 N N . PRO A 1 122 ? 2.860 -3.034 -0.467 1.00 71.12 122 PRO A N 1
ATOM 962 C CA . PRO A 1 122 ? 4.153 -2.383 -0.233 1.00 71.12 122 PRO A CA 1
ATOM 963 C C . PRO A 1 122 ? 4.071 -0.880 0.074 1.00 71.12 122 PRO A C 1
ATOM 965 O O . PRO A 1 122 ? 4.959 -0.327 0.701 1.00 71.12 122 PRO A O 1
ATOM 968 N N . HIS A 1 123 ? 3.010 -0.191 -0.359 1.00 70.12 123 HIS A N 1
ATOM 969 C CA . HIS A 1 123 ? 2.817 1.230 -0.048 1.00 70.12 123 HIS A CA 1
ATOM 970 C C . HIS A 1 123 ? 2.309 1.488 1.380 1.00 70.12 123 HIS A C 1
ATOM 972 O O . HIS A 1 123 ? 2.272 2.640 1.798 1.00 70.12 123 HIS A O 1
ATOM 978 N N . SER A 1 124 ? 1.901 0.446 2.109 1.00 71.12 124 SER A N 1
ATOM 979 C CA . SER A 1 124 ? 1.578 0.513 3.536 1.00 71.12 124 SER A CA 1
ATOM 980 C C . SER A 1 124 ? 2.836 0.478 4.411 1.00 71.12 124 SER A C 1
ATOM 982 O O . SER A 1 124 ? 2.746 0.712 5.613 1.00 71.12 124 SER A O 1
ATOM 984 N N . GLU A 1 125 ? 4.007 0.193 3.832 1.00 68.69 125 GLU A N 1
ATOM 985 C CA . GLU A 1 125 ? 5.289 0.272 4.529 1.00 68.69 125 GLU A CA 1
ATOM 986 C C . GLU A 1 125 ? 5.555 1.730 4.948 1.00 68.69 125 GLU A C 1
ATOM 988 O O . GLU A 1 125 ? 5.645 2.629 4.108 1.00 68.69 125 GLU A O 1
ATOM 993 N N . GLY A 1 126 ? 5.633 1.971 6.261 1.00 69.56 126 GLY A N 1
ATOM 994 C CA . GLY A 1 126 ? 5.777 3.312 6.841 1.00 69.56 126 GLY A CA 1
ATOM 995 C C . GLY A 1 126 ? 4.468 4.093 7.015 1.00 69.56 126 GLY A C 1
ATOM 996 O O . GLY A 1 126 ? 4.524 5.279 7.339 1.00 69.56 126 GLY A O 1
ATOM 997 N N . ALA A 1 127 ? 3.306 3.463 6.806 1.00 71.81 127 ALA A N 1
ATOM 998 C CA . ALA A 1 127 ? 2.033 4.038 7.232 1.00 71.81 127 ALA A CA 1
ATOM 999 C C . ALA A 1 127 ? 2.002 4.205 8.761 1.00 71.81 127 ALA A C 1
ATOM 1001 O O . ALA A 1 127 ? 2.589 3.407 9.494 1.00 71.81 127 ALA A O 1
ATOM 1002 N N . GLU A 1 128 ? 1.313 5.244 9.232 1.00 79.50 128 GLU A N 1
ATOM 1003 C CA . GLU A 1 128 ? 1.096 5.458 10.662 1.00 79.50 128 GLU A CA 1
ATOM 1004 C C . GLU A 1 128 ? 0.303 4.282 11.251 1.00 79.50 128 GLU A C 1
ATOM 1006 O O . GLU A 1 128 ? -0.690 3.831 10.672 1.00 79.50 128 GLU A O 1
ATOM 1011 N N . ILE A 1 129 ? 0.781 3.755 12.380 1.00 83.56 129 ILE A N 1
ATOM 1012 C CA . ILE A 1 129 ? 0.111 2.674 13.102 1.00 83.56 129 ILE A CA 1
ATOM 1013 C C . ILE A 1 129 ? -0.836 3.314 14.108 1.00 83.56 129 ILE A C 1
ATOM 1015 O O . ILE A 1 129 ? -0.399 4.083 14.962 1.00 83.56 129 ILE A O 1
ATOM 1019 N N . HIS A 1 130 ? -2.113 2.957 14.012 1.00 88.19 130 HIS A N 1
ATOM 1020 C CA . HIS A 1 130 ? -3.134 3.345 14.975 1.00 88.19 130 HIS A CA 1
ATOM 1021 C C . HIS A 1 130 ? -3.486 2.159 15.875 1.00 88.19 130 HIS A C 1
ATOM 1023 O O . HIS A 1 130 ? -3.617 1.029 15.394 1.00 88.19 130 HIS A O 1
ATOM 1029 N N . TYR A 1 131 ? -3.654 2.427 17.167 1.00 89.94 131 TYR A N 1
ATOM 1030 C CA . TYR A 1 131 ? -4.050 1.447 18.170 1.00 89.94 131 TYR A CA 1
ATOM 1031 C C . TYR A 1 131 ? -5.437 1.778 18.693 1.00 89.94 131 TYR A C 1
ATOM 1033 O O . TYR A 1 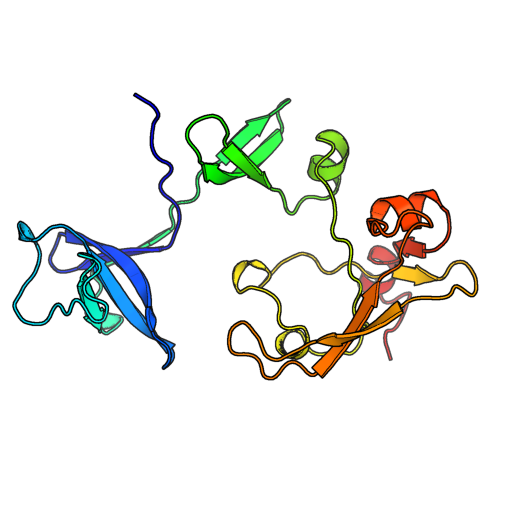131 ? -5.720 2.925 19.027 1.00 89.94 131 TYR A O 1
ATOM 1041 N N . TYR A 1 132 ? -6.278 0.755 18.792 1.00 92.38 132 TYR A N 1
ATOM 1042 C CA . TYR A 1 132 ? -7.653 0.889 19.244 1.00 92.38 132 TYR A CA 1
ATOM 1043 C C . TYR A 1 132 ? -7.921 -0.072 20.391 1.00 92.38 132 TYR A C 1
ATOM 1045 O O . TYR A 1 132 ? -7.440 -1.208 20.378 1.00 92.38 132 TYR A O 1
ATOM 1053 N N . GLN A 1 133 ? -8.713 0.380 21.352 1.00 93.12 133 GLN A N 1
ATOM 1054 C CA . GLN A 1 133 ? -9.210 -0.432 22.451 1.00 93.12 133 GLN A CA 1
ATOM 1055 C C . GLN A 1 133 ? -10.733 -0.541 22.351 1.00 93.12 133 GLN A C 1
ATOM 1057 O O . GLN A 1 133 ? -11.398 0.412 21.959 1.00 93.12 133 GLN A O 1
ATOM 1062 N N . LEU A 1 134 ? -11.287 -1.708 22.686 1.00 94.00 134 LEU A N 1
ATOM 1063 C CA . LEU A 1 134 ? -12.733 -1.868 22.829 1.00 94.00 134 LEU A CA 1
ATOM 1064 C C . LEU A 1 134 ? -13.228 -1.054 24.028 1.00 94.00 134 LEU A C 1
ATOM 1066 O O . LEU A 1 134 ? -12.668 -1.171 25.120 1.00 94.00 134 LEU A O 1
ATOM 1070 N N . VAL A 1 135 ? -14.280 -0.263 23.822 1.00 94.44 135 VAL A N 1
ATOM 1071 C CA . VAL A 1 135 ? -14.952 0.474 24.906 1.00 94.44 135 VAL A CA 1
ATOM 1072 C C . VAL A 1 135 ? -15.769 -0.496 25.764 1.00 94.44 135 VAL A C 1
ATOM 1074 O O . VAL A 1 135 ? -15.756 -0.419 26.992 1.00 94.44 135 VAL A O 1
ATOM 1077 N N . GLU A 1 136 ? -16.428 -1.454 25.112 1.00 91.12 136 GLU A N 1
ATOM 1078 C CA . GLU A 1 136 ? -17.147 -2.570 25.722 1.00 91.12 136 GLU A CA 1
ATOM 1079 C C . GLU A 1 136 ? -16.999 -3.849 24.882 1.00 91.12 136 GLU A C 1
ATOM 1081 O O . GLU A 1 136 ? -16.524 -3.813 23.743 1.00 91.12 136 GLU A O 1
ATOM 1086 N N . ASP A 1 137 ? -17.386 -4.997 25.447 1.00 94.25 137 ASP A N 1
ATOM 1087 C CA . ASP A 1 137 ? -17.342 -6.281 24.743 1.00 94.25 137 ASP A CA 1
ATOM 1088 C C . ASP A 1 137 ? -18.203 -6.230 23.471 1.00 94.25 137 ASP A C 1
ATOM 1090 O O . ASP A 1 137 ? -19.407 -5.972 23.525 1.00 94.25 137 ASP A O 1
ATOM 1094 N N . TYR A 1 138 ? -17.594 -6.519 22.317 1.00 93.75 138 TYR A N 1
ATOM 1095 C CA . TYR A 1 138 ? -18.258 -6.424 21.018 1.00 93.75 138 TYR A CA 1
ATOM 1096 C C . TYR A 1 138 ? -17.853 -7.568 20.081 1.00 93.75 138 TYR A C 1
ATOM 1098 O O . TYR A 1 138 ? -16.705 -8.019 20.072 1.00 93.75 138 TYR A O 1
ATOM 1106 N N . GLU A 1 139 ? -18.794 -8.042 19.262 1.00 93.50 139 GLU A N 1
ATOM 1107 C CA . GLU A 1 139 ? -18.558 -9.148 18.331 1.00 93.50 139 GLU A CA 1
ATOM 1108 C C . GLU A 1 139 ? -17.954 -8.673 17.005 1.00 93.50 139 GLU A C 1
ATOM 1110 O O . GLU A 1 139 ? -18.516 -7.849 16.284 1.00 93.50 139 GLU A O 1
ATOM 1115 N N . PHE A 1 140 ? -16.820 -9.268 16.637 1.00 95.25 140 PHE A N 1
ATOM 1116 C CA . PHE A 1 140 ? -16.167 -9.050 15.350 1.00 95.25 140 PHE A CA 1
ATOM 1117 C C . PHE A 1 140 ? -16.212 -10.329 14.520 1.00 95.25 140 PHE A C 1
ATOM 1119 O O . PHE A 1 140 ? -16.019 -11.435 15.030 1.00 95.25 140 PHE A O 1
ATOM 1126 N N . THR A 1 141 ? -16.378 -10.184 13.206 1.00 95.94 141 THR A N 1
ATOM 1127 C CA . THR A 1 141 ? -16.050 -11.273 12.285 1.00 95.94 141 THR A CA 1
ATOM 1128 C C . THR A 1 141 ? -14.537 -11.373 12.188 1.00 95.94 141 THR A C 1
ATOM 1130 O O . THR A 1 141 ? -13.852 -10.374 11.962 1.00 95.94 141 THR A O 1
ATOM 1133 N N . THR A 1 142 ? -14.006 -12.582 12.350 1.00 94.94 142 THR A N 1
ATOM 1134 C CA . THR A 1 142 ? -12.563 -12.809 12.407 1.00 94.94 142 THR A CA 1
ATOM 1135 C C . THR A 1 142 ? -12.111 -13.810 11.349 1.00 94.94 142 THR A C 1
ATOM 1137 O O . THR A 1 142 ? -12.848 -14.715 10.959 1.00 94.94 142 THR A O 1
ATOM 1140 N N . GLY A 1 143 ? -10.883 -13.647 10.860 1.00 93.12 143 GLY A N 1
ATOM 1141 C CA . GLY A 1 143 ? -10.270 -14.574 9.912 1.00 93.12 143 GLY A CA 1
ATOM 1142 C C . GLY A 1 143 ? -8.754 -14.434 9.867 1.00 93.12 143 GLY A C 1
ATOM 1143 O O . GLY A 1 143 ? -8.190 -13.496 10.425 1.00 93.12 143 GLY A O 1
ATOM 1144 N N . LYS A 1 144 ? -8.081 -15.367 9.191 1.00 94.81 144 LYS A N 1
ATOM 1145 C CA . LYS A 1 144 ? -6.642 -15.265 8.923 1.00 94.81 144 LYS A CA 1
ATOM 1146 C C . LYS A 1 144 ? -6.392 -14.525 7.613 1.00 94.81 144 LYS A C 1
ATOM 1148 O O . LYS A 1 144 ? -7.132 -14.717 6.647 1.00 94.81 144 LYS A O 1
ATOM 1153 N N . ALA A 1 145 ? -5.379 -13.668 7.587 1.00 88.69 145 ALA A N 1
ATOM 1154 C CA . ALA A 1 145 ? -4.897 -13.046 6.362 1.00 88.69 145 ALA A CA 1
ATOM 1155 C C . ALA A 1 145 ? -4.307 -14.129 5.442 1.00 88.69 145 ALA A C 1
ATOM 1157 O O . ALA A 1 145 ? -3.460 -14.914 5.871 1.00 88.69 145 ALA A O 1
ATOM 1158 N N . ALA A 1 146 ? -4.784 -14.213 4.201 1.00 87.69 146 ALA A N 1
ATOM 1159 C CA . ALA A 1 146 ? -4.268 -15.164 3.217 1.00 87.69 146 ALA A CA 1
ATOM 1160 C C . ALA A 1 146 ? -2.937 -14.662 2.622 1.00 87.69 146 ALA A C 1
ATOM 1162 O O . ALA A 1 146 ? -2.774 -13.447 2.528 1.00 87.69 146 ALA A O 1
ATOM 1163 N N . PRO A 1 147 ? -2.026 -15.547 2.168 1.00 87.31 147 PRO A N 1
ATOM 1164 C CA . PRO A 1 147 ? -0.761 -15.141 1.556 1.00 87.31 147 PRO A CA 1
ATOM 1165 C C . PRO A 1 147 ? -0.971 -14.152 0.404 1.00 87.31 147 PRO A C 1
ATOM 1167 O O . PRO A 1 147 ? -1.725 -14.438 -0.528 1.00 87.31 147 PRO A O 1
ATOM 1170 N N . TRP A 1 148 ? -0.310 -12.994 0.452 1.00 83.06 148 TRP A N 1
ATOM 1171 C CA . TRP A 1 148 ? -0.439 -11.937 -0.554 1.00 83.06 148 TRP A CA 1
ATOM 1172 C C . TRP A 1 148 ? 0.736 -10.951 -0.482 1.00 83.06 148 TRP A C 1
ATOM 1174 O O . TRP A 1 148 ? 1.441 -10.884 0.521 1.00 83.06 148 TRP A O 1
ATOM 1184 N N . PHE A 1 149 ? 0.983 -10.202 -1.564 1.00 79.25 149 PHE A N 1
ATOM 1185 C CA . PHE A 1 149 ? 2.118 -9.264 -1.704 1.00 79.25 149 PHE A CA 1
ATOM 1186 C C . PHE A 1 149 ? 3.513 -9.848 -1.390 1.00 79.25 149 PHE A C 1
ATOM 1188 O O . PHE A 1 149 ? 4.424 -9.110 -1.032 1.00 79.25 149 PHE A O 1
ATOM 1195 N N . GLY A 1 150 ? 3.698 -11.161 -1.562 1.00 77.38 150 GLY A N 1
ATOM 1196 C CA . GLY A 1 150 ? 4.959 -11.843 -1.248 1.00 77.38 150 GLY A CA 1
ATOM 1197 C C . GLY A 1 150 ? 5.112 -12.252 0.220 1.00 77.38 150 GLY A C 1
ATOM 1198 O O . GLY A 1 150 ? 6.143 -12.812 0.564 1.00 77.38 150 GLY A O 1
ATOM 1199 N N . SER A 1 151 ? 4.096 -12.021 1.057 1.00 81.56 151 SER A N 1
ATOM 1200 C CA . SER A 1 151 ? 4.020 -12.527 2.429 1.00 81.56 151 SER A CA 1
ATOM 1201 C C . SER A 1 151 ? 3.238 -13.843 2.508 1.00 81.56 151 SER A C 1
ATOM 1203 O O . SER A 1 151 ? 2.265 -14.042 1.773 1.00 81.56 151 SER A O 1
ATOM 1205 N N . GLU A 1 152 ? 3.627 -14.714 3.445 1.00 88.62 152 GLU A N 1
ATOM 1206 C CA . GLU A 1 152 ? 2.909 -15.947 3.805 1.00 88.62 152 GLU A CA 1
ATOM 1207 C C . GLU A 1 152 ? 1.567 -15.686 4.518 1.00 88.62 152 GLU A C 1
ATOM 1209 O O . GLU A 1 152 ? 0.720 -16.575 4.600 1.00 88.62 152 GLU A O 1
ATOM 1214 N N . GLY A 1 153 ? 1.339 -14.464 5.004 1.00 90.62 153 GLY A N 1
ATOM 1215 C CA . GLY A 1 153 ? 0.134 -14.093 5.741 1.00 90.62 153 GLY A CA 1
ATOM 1216 C C . GLY A 1 153 ? 0.046 -14.712 7.135 1.00 90.62 153 GLY A C 1
ATOM 1217 O O . GLY A 1 153 ? 1.050 -14.878 7.822 1.00 90.62 153 GLY A O 1
ATOM 1218 N N . GLY A 1 154 ? -1.175 -15.010 7.583 1.00 90.56 154 GLY A N 1
ATOM 1219 C CA . GLY A 1 154 ? -1.435 -15.673 8.865 1.00 90.56 154 GLY A CA 1
ATOM 1220 C C . GLY A 1 154 ? -1.775 -14.755 10.044 1.00 90.56 154 GLY A C 1
ATOM 1221 O O . GLY A 1 154 ? -2.184 -15.269 11.092 1.00 90.56 154 GLY A O 1
ATOM 1222 N N . ALA A 1 155 ? -1.694 -13.428 9.889 1.00 93.00 155 ALA A N 1
ATOM 1223 C CA . ALA A 1 155 ? -2.193 -12.496 10.903 1.00 93.00 155 ALA A CA 1
ATOM 1224 C C . ALA A 1 155 ? -3.698 -12.671 11.126 1.00 93.00 155 ALA A C 1
ATOM 1226 O O . ALA A 1 155 ? -4.450 -13.018 10.207 1.00 93.00 155 ALA A O 1
ATOM 1227 N N . GLN A 1 156 ? -4.149 -12.412 12.349 1.00 94.06 156 GLN A N 1
ATOM 1228 C CA . GLN A 1 156 ? -5.569 -12.323 12.653 1.00 94.06 156 GLN A CA 1
ATOM 1229 C C . GLN A 1 156 ? -6.107 -10.966 12.183 1.00 94.06 156 GLN A C 1
ATOM 1231 O O . GLN A 1 156 ? -5.594 -9.919 12.572 1.00 94.06 156 GLN A O 1
ATOM 1236 N N . GLN A 1 157 ? -7.164 -10.991 11.372 1.00 93.25 157 GLN A N 1
ATOM 1237 C CA . GLN A 1 157 ? -7.906 -9.804 10.950 1.00 93.25 157 GLN A CA 1
ATOM 1238 C C . GLN A 1 157 ? -9.318 -9.810 11.532 1.00 93.25 157 GLN A C 1
ATOM 1240 O O . GLN A 1 157 ? -9.925 -10.873 11.719 1.00 93.25 157 GLN A O 1
ATOM 1245 N N . TYR A 1 158 ? -9.819 -8.608 11.788 1.00 94.19 158 TYR A N 1
ATOM 1246 C CA . TYR A 1 158 ? -11.118 -8.333 12.385 1.00 94.19 158 TYR A CA 1
ATOM 1247 C C . TYR A 1 158 ? -11.880 -7.346 11.502 1.00 94.19 158 TYR A C 1
ATOM 1249 O O . TYR A 1 158 ? -11.309 -6.368 11.015 1.00 94.19 158 TYR A O 1
ATOM 1257 N N . VAL A 1 159 ? -13.168 -7.604 11.298 1.00 94.50 159 VAL A N 1
ATOM 1258 C CA . VAL A 1 159 ? -14.079 -6.757 10.522 1.00 94.50 159 VAL A CA 1
ATOM 1259 C C . VAL A 1 159 ? -15.472 -6.803 11.143 1.00 94.50 159 VAL A C 1
ATOM 1261 O O . VAL A 1 159 ? -15.896 -7.844 11.650 1.00 94.50 159 VAL A O 1
ATOM 1264 N N . VAL A 1 160 ? -16.196 -5.688 11.088 1.00 94.69 160 VAL A N 1
ATOM 1265 C CA . VAL A 1 160 ? -17.590 -5.603 11.539 1.00 94.69 160 VAL A CA 1
ATOM 1266 C C . VAL A 1 160 ? -18.479 -5.325 10.337 1.00 94.69 160 VAL A C 1
ATOM 1268 O O . VAL A 1 160 ? -18.196 -4.430 9.539 1.00 94.69 160 VAL A O 1
ATOM 1271 N N . TYR A 1 161 ? -19.559 -6.093 10.212 1.00 93.44 161 TYR A N 1
ATOM 1272 C CA . TYR A 1 161 ? -20.560 -5.916 9.166 1.00 93.44 161 TYR A CA 1
ATOM 1273 C C . TYR A 1 161 ? -21.803 -5.221 9.720 1.00 93.44 161 TYR A C 1
ATOM 1275 O O . TYR A 1 161 ? -22.272 -5.530 10.814 1.00 93.44 161 TYR A O 1
ATOM 1283 N N . LYS A 1 162 ? -22.354 -4.298 8.937 1.00 92.38 162 LYS A N 1
ATOM 1284 C CA . LYS A 1 162 ? -23.675 -3.705 9.140 1.00 92.38 162 LYS A CA 1
ATOM 1285 C C . LYS A 1 162 ? -24.764 -4.730 8.808 1.00 92.38 162 LYS A C 1
ATOM 1287 O O . LYS A 1 162 ? -24.510 -5.677 8.058 1.00 92.38 162 LYS A O 1
ATOM 1292 N N . PRO A 1 163 ? -26.007 -4.526 9.284 1.00 91.81 163 PRO A N 1
ATOM 1293 C CA . PRO A 1 163 ? -27.129 -5.411 8.961 1.00 91.81 163 PRO A CA 1
ATOM 1294 C C . PRO A 1 163 ? -27.403 -5.573 7.458 1.00 91.81 163 PRO A C 1
ATOM 1296 O O . PRO A 1 163 ? -27.964 -6.582 7.043 1.00 91.81 163 PRO A O 1
ATOM 1299 N N . ASP A 1 164 ? -27.011 -4.594 6.639 1.00 90.81 164 ASP A N 1
ATOM 1300 C CA . ASP A 1 164 ? -27.150 -4.633 5.179 1.00 90.81 164 ASP A CA 1
ATOM 1301 C C . ASP A 1 164 ? -26.019 -5.401 4.462 1.00 90.81 164 ASP A C 1
ATOM 1303 O O . ASP A 1 164 ? -26.031 -5.517 3.236 1.00 90.81 164 ASP A O 1
ATOM 1307 N N . GLY A 1 165 ? -25.050 -5.939 5.211 1.00 90.94 165 GLY A N 1
ATOM 1308 C CA . GLY A 1 165 ? -23.906 -6.688 4.693 1.00 90.94 165 GLY A CA 1
ATOM 1309 C C . GLY A 1 165 ? -22.728 -5.826 4.231 1.00 90.94 165 GLY A C 1
ATOM 1310 O O . GLY A 1 165 ? -21.698 -6.377 3.838 1.00 90.94 165 GLY A O 1
ATOM 1311 N N . SER A 1 166 ? -22.831 -4.496 4.286 1.00 89.25 166 SER A N 1
ATOM 1312 C CA . SER A 1 166 ? -21.671 -3.613 4.121 1.00 89.25 166 SER A CA 1
ATOM 1313 C C . SER A 1 166 ? -20.798 -3.623 5.380 1.00 89.25 166 SER A C 1
ATOM 1315 O O . SER A 1 166 ? -21.219 -4.098 6.433 1.00 89.25 166 SER A O 1
ATOM 1317 N N . LYS A 1 167 ? -19.553 -3.148 5.296 1.00 91.94 167 LYS A N 1
ATOM 1318 C CA . LYS A 1 167 ? -18.660 -3.090 6.462 1.00 91.94 167 LYS A CA 1
ATOM 1319 C C . LYS A 1 167 ? -18.774 -1.749 7.169 1.00 91.94 167 LYS A C 1
ATOM 1321 O O . LYS A 1 167 ? -19.058 -0.726 6.544 1.00 91.94 167 LYS A O 1
ATOM 1326 N N . TYR A 1 168 ? -18.512 -1.759 8.467 1.00 91.75 168 TYR A N 1
ATOM 1327 C CA . TYR A 1 168 ? -18.160 -0.541 9.178 1.00 91.75 168 TYR A CA 1
ATOM 1328 C C . TYR A 1 168 ? -16.754 -0.095 8.773 1.00 91.75 168 TYR A C 1
ATOM 1330 O O . TYR A 1 168 ? -15.824 -0.900 8.703 1.00 91.75 168 TYR A O 1
ATOM 1338 N N . THR A 1 169 ? -16.592 1.203 8.541 1.00 90.50 169 THR A N 1
ATOM 1339 C CA . THR A 1 169 ? -15.263 1.823 8.564 1.00 90.50 169 THR A CA 1
ATOM 1340 C C . THR A 1 169 ? -14.787 1.964 10.011 1.00 90.50 169 THR A C 1
ATOM 1342 O O . THR A 1 169 ? -15.610 2.047 10.922 1.00 90.50 169 THR A O 1
ATOM 1345 N N . ILE A 1 170 ? -13.472 2.065 10.241 1.00 89.88 170 ILE A N 1
ATOM 1346 C CA . ILE A 1 170 ? -12.928 2.300 11.595 1.00 89.88 170 ILE A CA 1
ATOM 1347 C C . ILE A 1 170 ? -13.551 3.547 12.232 1.00 89.88 170 ILE A C 1
ATOM 1349 O O . ILE A 1 170 ? -13.952 3.511 13.387 1.00 89.88 170 ILE A O 1
ATOM 1353 N N . LYS A 1 171 ? -13.745 4.611 11.445 1.00 86.44 171 LYS A N 1
ATOM 1354 C CA . LYS A 1 171 ? -14.373 5.846 11.920 1.00 86.44 171 LYS A CA 1
ATOM 1355 C C . LYS A 1 171 ? -15.815 5.631 12.392 1.00 86.44 171 LYS A C 1
ATOM 1357 O O . LYS A 1 171 ? -16.215 6.213 13.387 1.00 86.44 171 LYS A O 1
ATOM 1362 N N . GLU A 1 172 ? -16.594 4.809 11.694 1.00 90.38 172 GLU A N 1
ATOM 1363 C CA . GLU A 1 172 ? -17.966 4.506 12.122 1.00 90.38 172 GLU A CA 1
ATOM 1364 C C . GLU A 1 172 ? -17.996 3.648 13.396 1.00 90.38 172 GLU A C 1
ATOM 1366 O O . GLU A 1 172 ? -18.961 3.736 14.146 1.00 90.38 172 GLU A O 1
ATOM 1371 N N . LEU A 1 173 ? -16.964 2.831 13.651 1.00 92.75 173 LEU A N 1
ATOM 1372 C CA . LEU A 1 173 ? -16.818 2.111 14.923 1.00 92.75 173 LEU A CA 1
ATOM 1373 C C . LEU A 1 173 ? -16.459 3.065 16.073 1.00 92.75 173 LEU A C 1
ATOM 1375 O O . LEU A 1 173 ? -16.993 2.902 17.167 1.00 92.75 173 LEU A O 1
ATOM 1379 N N . GLU A 1 174 ? -15.598 4.059 15.819 1.00 91.50 174 GLU A N 1
ATOM 1380 C CA . GLU A 1 174 ? -15.282 5.135 16.773 1.00 91.50 174 GLU A CA 1
ATOM 1381 C C . GLU A 1 174 ? -16.533 5.979 17.086 1.00 91.50 174 GLU A C 1
ATOM 1383 O O . GLU A 1 174 ? -16.872 6.190 18.241 1.00 91.50 174 GLU A O 1
ATOM 1388 N N . GLU A 1 175 ? -17.271 6.422 16.060 1.00 90.81 175 GLU A N 1
ATOM 1389 C CA . GLU A 1 175 ? -18.494 7.232 16.220 1.00 90.81 175 GLU A CA 1
ATOM 1390 C C . GLU A 1 175 ? -19.649 6.477 16.899 1.00 90.81 175 GLU A C 1
ATOM 1392 O O . GLU A 1 175 ? -20.578 7.105 17.406 1.00 90.81 175 GLU A O 1
ATOM 1397 N N . ALA A 1 176 ? -19.610 5.144 16.882 1.00 92.44 176 ALA A N 1
ATOM 1398 C CA . ALA A 1 176 ? -20.568 4.282 17.563 1.00 92.44 176 ALA A CA 1
ATOM 1399 C C . ALA A 1 176 ? -20.133 3.901 18.990 1.00 92.44 176 ALA A C 1
ATOM 1401 O O . ALA A 1 176 ? -20.801 3.066 19.597 1.00 92.44 176 ALA A O 1
ATOM 1402 N N . ASP A 1 177 ? -19.032 4.469 19.500 1.00 94.44 177 ASP A N 1
ATOM 1403 C CA . ASP A 1 177 ? -18.437 4.156 20.807 1.00 94.44 177 ASP A CA 1
ATOM 1404 C C . ASP A 1 177 ? -18.127 2.654 20.993 1.00 94.44 177 ASP A C 1
ATOM 1406 O O . ASP A 1 177 ? -18.154 2.133 22.103 1.00 94.44 177 ASP A O 1
ATOM 1410 N N . ILE A 1 178 ? -17.825 1.931 19.907 1.00 95.12 178 ILE A N 1
ATOM 1411 C CA . ILE A 1 178 ? -17.436 0.509 19.966 1.00 95.12 178 ILE A CA 1
ATOM 1412 C C . ILE A 1 178 ? -15.937 0.386 20.261 1.00 95.12 178 ILE A C 1
ATOM 1414 O O . ILE A 1 178 ? -15.499 -0.488 21.013 1.00 95.12 178 ILE A O 1
ATOM 1418 N N . ILE A 1 179 ? -15.142 1.265 19.650 1.00 94.62 179 ILE A N 1
ATOM 1419 C CA . ILE A 1 179 ? -13.694 1.346 19.837 1.00 94.62 179 ILE A CA 1
ATOM 1420 C C . ILE A 1 179 ? -13.275 2.779 20.154 1.00 94.62 179 ILE A C 1
ATOM 1422 O O . ILE A 1 179 ? -13.893 3.733 19.692 1.00 94.62 179 ILE A O 1
ATOM 1426 N N . GLU A 1 180 ? -12.168 2.916 20.871 1.00 93.94 180 GLU A N 1
ATOM 1427 C CA . GLU A 1 180 ? -11.508 4.184 21.165 1.00 93.94 180 GLU A CA 1
ATOM 1428 C C . GLU A 1 180 ? -10.077 4.166 20.611 1.00 93.94 180 GLU A C 1
ATOM 1430 O O . GLU A 1 180 ? -9.363 3.170 20.760 1.00 93.94 180 GLU A O 1
ATOM 1435 N N . ASP A 1 181 ? -9.651 5.252 19.957 1.00 92.25 181 ASP A N 1
ATOM 1436 C CA . ASP A 1 181 ? -8.262 5.438 19.517 1.00 92.25 181 ASP A CA 1
ATOM 1437 C C . ASP A 1 181 ? -7.362 5.733 20.728 1.00 92.25 181 ASP A C 1
ATOM 1439 O O . ASP A 1 181 ? -7.440 6.792 21.353 1.00 92.25 181 ASP A O 1
ATOM 1443 N N . VAL A 1 182 ? -6.470 4.793 21.037 1.00 93.81 182 VAL A N 1
ATOM 1444 C CA . VAL A 1 182 ? -5.520 4.861 22.155 1.00 93.81 182 VAL A CA 1
ATOM 1445 C C . VAL A 1 182 ? -4.072 5.040 21.686 1.00 93.81 182 VAL A C 1
ATOM 1447 O O . VAL A 1 182 ? -3.130 4.849 22.459 1.00 93.81 182 VAL A O 1
ATOM 1450 N N . THR A 1 183 ? -3.863 5.430 20.424 1.00 90.00 183 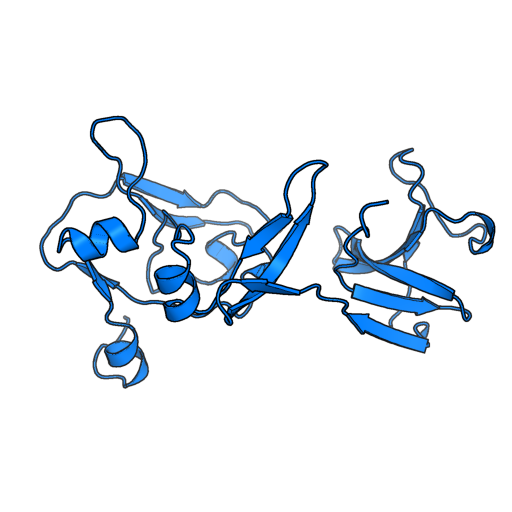THR A N 1
ATOM 1451 C CA . THR A 1 183 ? -2.538 5.520 19.787 1.00 90.00 183 THR A CA 1
ATOM 1452 C C . THR A 1 183 ? -1.557 6.380 20.586 1.00 90.00 183 THR A C 1
ATOM 1454 O O . THR A 1 183 ? -0.416 5.983 20.816 1.00 90.00 183 THR A O 1
ATOM 1457 N N . GLU A 1 184 ? -2.000 7.542 21.069 1.00 89.81 184 GLU A N 1
ATOM 1458 C CA . GLU A 1 184 ? -1.175 8.453 21.874 1.00 89.81 184 GLU A CA 1
ATOM 1459 C C . GLU A 1 184 ? -0.760 7.847 23.221 1.00 89.81 184 GLU A C 1
ATOM 1461 O O . GLU A 1 184 ? 0.367 8.056 23.668 1.00 89.81 184 GLU A O 1
ATOM 1466 N N . LEU A 1 185 ? -1.647 7.084 23.866 1.00 91.94 185 LEU A N 1
ATOM 1467 C CA . LEU A 1 185 ? -1.367 6.433 25.148 1.00 91.94 185 LEU A CA 1
ATOM 1468 C C . LEU A 1 185 ? -0.342 5.310 24.973 1.00 91.94 185 LEU A C 1
ATOM 1470 O O . LEU A 1 185 ? 0.599 5.202 25.759 1.00 91.94 185 LEU A O 1
ATOM 1474 N N . VAL A 1 186 ? -0.470 4.527 23.898 1.00 91.25 186 VAL A N 1
ATOM 1475 C CA . VAL A 1 186 ? 0.519 3.507 23.526 1.00 91.25 186 VAL A CA 1
ATOM 1476 C C . VAL A 1 186 ? 1.872 4.152 23.218 1.00 91.25 186 VAL A C 1
ATOM 1478 O O . VAL A 1 186 ? 2.894 3.737 23.761 1.00 91.25 186 VAL A O 1
ATOM 1481 N N . ASN A 1 187 ? 1.896 5.215 22.411 1.00 89.12 187 ASN A N 1
ATOM 1482 C CA . ASN A 1 187 ? 3.135 5.904 22.036 1.00 89.12 187 ASN A CA 1
ATOM 1483 C C . ASN A 1 187 ? 3.858 6.539 23.237 1.00 89.12 187 ASN A C 1
ATOM 1485 O O . ASN A 1 187 ? 5.086 6.631 23.239 1.00 89.12 187 ASN A O 1
ATOM 1489 N N . LYS A 1 188 ? 3.117 6.960 24.271 1.00 93.75 188 LYS A N 1
ATOM 1490 C CA . LYS A 1 188 ? 3.677 7.459 25.540 1.00 93.75 188 LYS A CA 1
ATOM 1491 C C . LYS A 1 188 ? 4.101 6.347 26.503 1.00 93.75 188 LYS A C 1
ATOM 1493 O O . LYS A 1 188 ? 4.704 6.645 27.532 1.00 93.75 188 LYS A O 1
ATOM 1498 N N . GLY A 1 189 ? 3.808 5.087 26.181 1.00 91.81 189 GLY A N 1
ATOM 1499 C CA . GLY A 1 189 ? 4.049 3.940 27.055 1.00 91.81 189 GLY A CA 1
ATOM 1500 C C . GLY A 1 189 ? 3.088 3.857 28.244 1.00 91.81 189 GLY A C 1
ATOM 1501 O O . GLY A 1 189 ? 3.381 3.158 29.209 1.00 91.81 189 GLY A O 1
ATOM 1502 N N . GLU A 1 190 ? 1.963 4.575 28.199 1.00 94.62 190 GLU A N 1
ATOM 1503 C CA . GLU A 1 190 ? 0.905 4.513 29.218 1.00 94.62 190 GLU A CA 1
ATOM 1504 C C . GLU A 1 190 ? 0.045 3.250 29.052 1.00 94.62 190 GLU A C 1
ATOM 1506 O O . GLU A 1 190 ? -0.477 2.723 30.033 1.00 94.62 190 GLU A O 1
ATOM 1511 N N . ILE A 1 191 ? -0.042 2.729 27.823 1.00 90.75 191 ILE A N 1
ATOM 1512 C CA . ILE A 1 191 ? -0.602 1.413 27.503 1.00 90.75 191 ILE A CA 1
ATOM 1513 C C . ILE A 1 191 ? 0.507 0.550 26.905 1.00 90.75 191 ILE A C 1
ATOM 1515 O O . ILE A 1 191 ? 1.151 0.933 25.927 1.00 90.75 191 ILE A O 1
ATOM 1519 N N . VAL A 1 192 ? 0.720 -0.624 27.496 1.00 88.19 192 VAL A N 1
ATOM 1520 C CA . VAL A 1 192 ? 1.711 -1.602 27.040 1.00 88.19 192 VAL A CA 1
ATOM 1521 C C . VAL A 1 192 ? 1.006 -2.668 26.209 1.00 88.19 192 VAL A C 1
ATOM 1523 O O . VAL A 1 192 ? -0.022 -3.200 26.618 1.00 88.19 192 VAL A O 1
ATOM 1526 N N . ILE A 1 193 ? 1.564 -2.962 25.037 1.00 84.12 193 ILE A N 1
ATOM 1527 C CA . ILE A 1 193 ? 1.126 -4.064 24.181 1.00 84.12 193 ILE A CA 1
ATOM 1528 C C . ILE A 1 193 ? 1.929 -5.300 24.583 1.00 84.12 193 ILE A C 1
ATOM 1530 O O . ILE A 1 193 ? 3.157 -5.284 24.479 1.00 84.12 193 ILE A O 1
ATOM 1534 N N . GLU A 1 194 ? 1.232 -6.336 25.046 1.00 72.56 194 GLU A N 1
ATOM 1535 C CA . GLU A 1 194 ? 1.797 -7.642 25.420 1.00 72.56 194 GLU A CA 1
ATOM 1536 C C . GLU A 1 194 ? 1.502 -8.714 24.371 1.00 72.56 194 GLU A C 1
ATOM 1538 O O . GLU A 1 194 ? 0.357 -8.738 23.859 1.00 72.56 194 GLU A O 1
#

InterPro domains:
  IPR060759 UCP033725-like [PF27768] (5-104)

Secondary structure (DSSP, 8-state):
-PPPP--EEEEEETTEEEEEEE-TTS-EEEEE--GGG--TT-B-TTSSS-EEEE--STT-SEEEEE--EEEETTEEEEEEEE-SS-EEEE-S-HHHHHHHTPPPPS-EE-SSS-TGGGT--GGGTTPPP--EEESS----EEEEPPSBTTB----EEEE-B-TTSPBPPHHHHHHTTSEEE-HHHHHTTSS---

pLDDT: mean 88.37, std 8.13, range [45.03, 97.5]